Protein AF-A0A8J7TWV7-F1 (afdb_monomer_lite)

Structure (mmCIF, N/CA/C/O backbone):
data_AF-A0A8J7TWV7-F1
#
_entry.id   AF-A0A8J7TWV7-F1
#
loop_
_atom_site.group_PDB
_atom_site.id
_atom_site.type_symbol
_atom_site.label_atom_id
_atom_site.label_alt_id
_atom_site.label_comp_id
_atom_site.label_asym_id
_atom_site.label_entity_id
_atom_site.label_seq_id
_atom_site.pdbx_PDB_ins_code
_atom_site.Cartn_x
_atom_site.Cartn_y
_atom_site.Cartn_z
_atom_site.occupancy
_atom_site.B_iso_or_equiv
_atom_site.auth_seq_id
_atom_site.auth_comp_id
_atom_site.auth_asym_id
_atom_site.auth_atom_id
_atom_site.pdbx_PDB_model_num
ATOM 1 N N . MET A 1 1 ? -0.020 -25.888 24.972 1.00 33.84 1 MET A N 1
ATOM 2 C CA . MET A 1 1 ? -0.554 -25.533 23.638 1.00 33.84 1 MET A CA 1
ATOM 3 C C . MET A 1 1 ? 0.159 -24.288 23.142 1.00 33.84 1 MET A C 1
ATOM 5 O O . MET A 1 1 ? -0.142 -23.183 23.575 1.00 33.84 1 MET A O 1
ATOM 9 N N . THR A 1 2 ? 1.180 -24.475 22.318 1.00 30.81 2 THR A N 1
ATOM 10 C CA . THR A 1 2 ? 2.024 -23.405 21.784 1.00 30.81 2 THR A CA 1
ATOM 11 C C . THR A 1 2 ? 1.234 -22.681 20.697 1.00 30.81 2 THR A C 1
ATOM 13 O O . THR A 1 2 ? 0.981 -23.252 19.639 1.00 30.81 2 THR A O 1
ATOM 16 N N . LYS A 1 3 ? 0.783 -21.450 20.967 1.00 28.64 3 LYS A N 1
ATOM 17 C CA . LYS A 1 3 ? 0.183 -20.593 19.938 1.00 28.64 3 LYS A CA 1
ATOM 18 C C . LYS A 1 3 ? 1.222 -20.424 18.828 1.00 28.64 3 LYS A C 1
ATOM 20 O O . LYS A 1 3 ? 2.285 -19.855 19.068 1.00 28.64 3 LYS A O 1
ATOM 25 N N . SER A 1 4 ? 0.934 -20.968 17.647 1.00 30.72 4 SER A N 1
ATOM 26 C CA . SER A 1 4 ? 1.677 -20.676 16.423 1.00 30.72 4 SER A CA 1
ATOM 27 C C . SER A 1 4 ? 1.738 -19.156 16.288 1.00 30.72 4 SER A C 1
ATOM 29 O O . SER A 1 4 ? 0.698 -1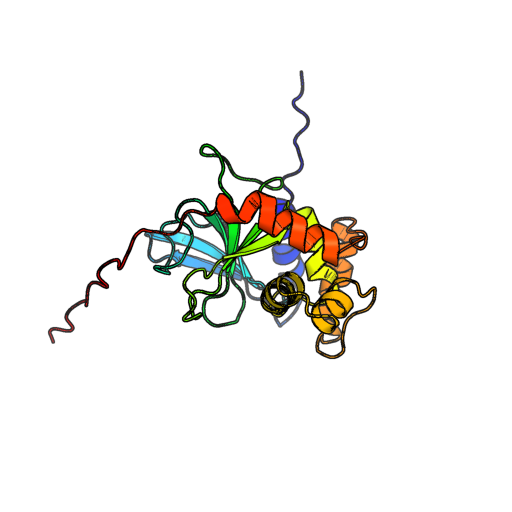8.507 16.165 1.00 30.72 4 SER A O 1
ATOM 31 N N . ARG A 1 5 ? 2.934 -18.569 16.421 1.00 39.25 5 ARG A N 1
ATOM 32 C CA . ARG A 1 5 ? 3.148 -17.152 16.129 1.00 39.25 5 ARG A CA 1
ATOM 33 C C . ARG A 1 5 ? 2.877 -16.989 14.638 1.00 39.25 5 ARG A C 1
ATOM 35 O O . ARG A 1 5 ? 3.744 -17.314 13.829 1.00 39.25 5 ARG A O 1
ATOM 42 N N . SER A 1 6 ? 1.683 -16.508 14.291 1.00 44.41 6 SER A N 1
ATOM 43 C CA . SER A 1 6 ? 1.495 -15.767 13.045 1.00 44.41 6 SER A CA 1
ATOM 44 C C . SER A 1 6 ? 2.704 -14.840 12.901 1.00 44.41 6 SER A C 1
ATOM 46 O O . SER A 1 6 ? 3.027 -14.103 13.838 1.00 44.41 6 SER A O 1
ATOM 48 N N . ARG A 1 7 ? 3.481 -15.006 11.828 1.00 57.84 7 ARG A N 1
ATOM 49 C CA . ARG A 1 7 ? 4.673 -14.187 11.608 1.00 57.84 7 ARG A CA 1
ATOM 50 C C . ARG A 1 7 ? 4.200 -12.756 11.411 1.00 57.84 7 ARG A C 1
ATOM 52 O O . ARG A 1 7 ? 3.499 -12.513 10.442 1.00 57.84 7 ARG A O 1
ATOM 59 N N . ASP A 1 8 ? 4.649 -11.874 12.297 1.00 87.31 8 ASP A N 1
ATOM 60 C CA . ASP A 1 8 ? 4.613 -10.418 12.157 1.00 87.31 8 ASP A CA 1
ATOM 61 C C . ASP A 1 8 ? 5.336 -10.025 10.853 1.00 87.31 8 ASP A C 1
ATOM 63 O O . ASP A 1 8 ? 6.566 -9.879 10.810 1.00 87.31 8 ASP A O 1
ATOM 67 N N . LEU A 1 9 ? 4.582 -9.992 9.752 1.00 91.25 9 LEU A N 1
ATOM 68 C CA . LEU A 1 9 ? 5.057 -9.689 8.407 1.00 91.25 9 LEU A CA 1
ATOM 69 C C . LEU A 1 9 ? 5.498 -8.234 8.357 1.00 91.25 9 LEU A C 1
ATOM 71 O O . LEU A 1 9 ? 6.565 -7.967 7.811 1.00 91.25 9 LEU A O 1
ATOM 75 N N . TYR A 1 10 ? 4.749 -7.324 8.979 1.00 93.00 10 TYR A N 1
ATOM 76 C CA . TYR A 1 10 ? 5.144 -5.929 9.103 1.00 93.00 10 TYR A CA 1
ATOM 77 C C . TYR A 1 10 ? 6.496 -5.763 9.808 1.00 93.00 10 TYR A C 1
ATOM 79 O O . TYR A 1 10 ? 7.416 -5.137 9.275 1.00 93.00 10 TYR A O 1
ATOM 87 N N . GLY A 1 11 ? 6.669 -6.370 10.983 1.00 91.75 11 GLY A N 1
ATOM 88 C CA . GLY A 1 11 ? 7.928 -6.321 11.718 1.00 91.75 11 GLY A CA 1
ATOM 89 C C . GLY A 1 11 ? 9.085 -6.937 10.935 1.00 91.75 11 GLY A C 1
ATOM 90 O O . GLY A 1 11 ? 10.201 -6.413 10.977 1.00 91.75 11 GLY A O 1
ATOM 91 N N . SER A 1 12 ? 8.817 -8.005 10.179 1.00 92.75 12 SER A N 1
ATOM 92 C CA . SER A 1 12 ? 9.795 -8.644 9.292 1.00 92.75 12 SER A CA 1
ATOM 93 C C . SER A 1 12 ? 10.169 -7.749 8.106 1.00 92.75 12 SER A C 1
ATOM 95 O O . SER A 1 12 ? 11.351 -7.619 7.803 1.00 92.75 12 SER A O 1
ATOM 97 N N . LEU A 1 13 ? 9.195 -7.082 7.481 1.00 92.75 13 LEU A N 1
ATOM 98 C CA . LEU A 1 13 ? 9.385 -6.105 6.405 1.00 92.75 13 LEU A CA 1
ATOM 99 C C . LEU A 1 13 ? 10.237 -4.925 6.872 1.00 92.75 13 LEU A C 1
ATOM 101 O O . LEU A 1 13 ? 11.216 -4.563 6.221 1.00 92.75 13 LEU A O 1
ATOM 105 N N . TYR A 1 14 ? 9.906 -4.368 8.038 1.00 91.25 14 TYR A N 1
ATOM 106 C CA . TYR A 1 14 ? 10.670 -3.285 8.642 1.00 91.25 14 TYR A CA 1
ATOM 107 C C . TYR A 1 14 ? 12.129 -3.688 8.862 1.00 91.25 14 TYR A C 1
ATOM 109 O O . TYR A 1 14 ? 13.043 -2.961 8.482 1.00 91.25 14 TYR A O 1
ATOM 117 N N . LEU A 1 15 ? 12.358 -4.863 9.458 1.00 90.50 15 LEU A N 1
ATOM 118 C CA . LEU A 1 15 ? 13.708 -5.359 9.720 1.00 90.50 15 LEU A CA 1
ATOM 119 C C . LEU A 1 15 ? 14.465 -5.714 8.439 1.00 90.50 15 LEU A C 1
ATOM 121 O O . LEU A 1 15 ? 15.676 -5.518 8.405 1.00 90.50 15 LEU A O 1
ATOM 125 N N . PHE A 1 16 ? 13.783 -6.219 7.409 1.00 90.50 16 PHE A N 1
ATOM 126 C CA . PHE A 1 16 ? 14.378 -6.491 6.102 1.00 90.50 16 PHE A CA 1
ATOM 127 C C . PHE A 1 16 ? 15.000 -5.220 5.526 1.00 90.50 16 PHE A C 1
ATOM 129 O O . PHE A 1 16 ? 16.198 -5.203 5.239 1.00 90.50 16 PHE A O 1
ATOM 136 N N . PHE A 1 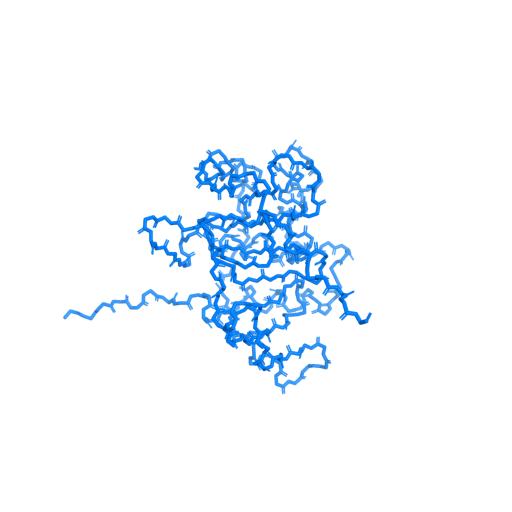17 ? 14.226 -4.135 5.453 1.00 88.31 17 PHE A N 1
ATOM 137 C CA . PHE A 1 17 ? 14.751 -2.871 4.954 1.00 88.31 17 PHE A CA 1
ATOM 138 C C . PHE A 1 17 ? 15.791 -2.291 5.907 1.00 88.31 17 PHE A C 1
ATOM 140 O O . PHE A 1 17 ? 16.899 -2.033 5.459 1.00 88.31 17 PHE A O 1
ATOM 147 N N . ALA A 1 18 ? 15.517 -2.215 7.216 1.00 85.25 18 ALA A N 1
ATOM 148 C CA . ALA A 1 18 ? 16.449 -1.655 8.200 1.00 85.25 18 ALA A CA 1
ATOM 149 C C . ALA A 1 18 ? 17.827 -2.345 8.207 1.00 85.25 18 ALA A C 1
ATOM 151 O O . ALA A 1 18 ? 18.844 -1.683 8.389 1.00 85.25 18 ALA A O 1
ATOM 152 N N . ARG A 1 19 ? 17.879 -3.671 8.007 1.00 82.88 19 ARG A N 1
ATOM 153 C CA . ARG A 1 19 ? 19.138 -4.435 7.915 1.00 82.88 19 ARG A CA 1
ATOM 154 C C . ARG A 1 19 ? 19.817 -4.277 6.560 1.00 82.88 19 ARG A C 1
ATOM 156 O O . ARG A 1 19 ? 21.043 -4.233 6.509 1.00 82.88 19 ARG A O 1
ATOM 163 N N . GLY A 1 20 ? 19.035 -4.173 5.484 1.00 68.56 20 GLY A N 1
ATOM 164 C CA . GLY A 1 20 ? 19.539 -3.879 4.142 1.00 68.56 20 GLY A CA 1
ATOM 165 C C . GLY A 1 20 ? 20.263 -2.531 4.048 1.00 68.56 20 GLY A C 1
ATOM 166 O O . GLY A 1 20 ? 21.090 -2.356 3.159 1.00 68.56 20 GLY A O 1
ATOM 167 N N . LEU A 1 21 ? 20.018 -1.617 4.998 1.00 54.78 21 LEU A N 1
ATOM 168 C CA . LEU A 1 21 ? 20.649 -0.291 5.061 1.00 54.78 21 LEU A CA 1
ATOM 169 C C . LEU A 1 21 ? 22.070 -0.302 5.630 1.00 54.78 21 LEU A C 1
ATOM 171 O O . LEU A 1 21 ? 22.750 0.717 5.593 1.00 54.78 21 LEU A O 1
ATOM 175 N N . GLY A 1 22 ? 22.557 -1.446 6.116 1.00 48.47 22 GLY A N 1
ATOM 176 C CA . GLY A 1 22 ? 23.921 -1.583 6.634 1.00 48.47 22 GLY A CA 1
ATOM 177 C C . GLY A 1 22 ? 25.039 -1.470 5.586 1.00 48.47 22 GLY A C 1
ATOM 178 O O . GLY A 1 22 ? 26.189 -1.725 5.932 1.00 48.47 22 GLY A O 1
ATOM 179 N N . GLY A 1 23 ? 24.738 -1.131 4.324 1.00 47.91 23 GLY A N 1
ATOM 180 C CA . GLY A 1 23 ? 25.752 -1.064 3.266 1.00 47.91 23 GLY A CA 1
ATOM 181 C C . GLY A 1 23 ? 25.325 -0.472 1.918 1.00 47.91 23 GLY A C 1
ATOM 182 O O . GLY A 1 23 ? 25.960 -0.802 0.922 1.00 47.91 23 GLY A O 1
ATOM 183 N N . VAL A 1 24 ? 24.274 0.358 1.842 1.00 49.59 24 VAL A N 1
ATOM 184 C CA . VAL A 1 24 ? 23.846 0.995 0.576 1.00 49.59 24 VAL A CA 1
ATOM 185 C C . VAL A 1 24 ? 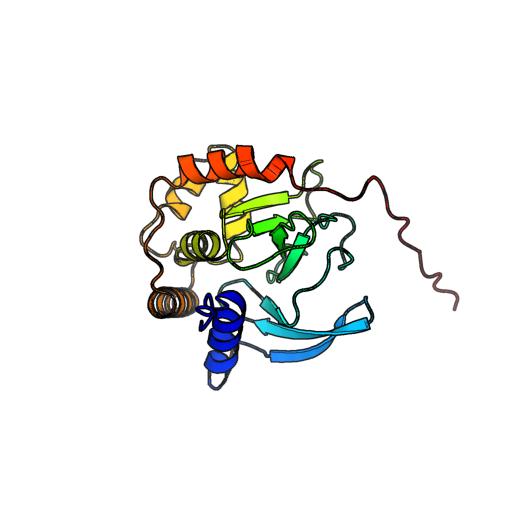23.603 2.492 0.791 1.00 49.59 24 VAL A C 1
ATOM 187 O O . VAL A 1 24 ? 22.861 2.872 1.693 1.00 49.59 24 VAL A O 1
ATOM 190 N N . GLU A 1 25 ? 24.224 3.333 -0.040 1.00 44.22 25 GLU A N 1
ATOM 191 C CA . GLU A 1 25 ? 24.376 4.792 0.138 1.00 44.22 25 GLU A CA 1
ATOM 192 C C . GLU A 1 25 ? 23.072 5.613 0.118 1.00 44.22 25 GLU A C 1
ATOM 194 O O . GLU A 1 25 ? 23.093 6.793 0.456 1.00 44.22 25 GLU A O 1
ATOM 199 N N . SER A 1 26 ? 21.930 5.023 -0.244 1.00 47.78 26 SER A N 1
ATOM 200 C CA . SER A 1 26 ? 20.708 5.780 -0.546 1.00 47.78 26 SER A CA 1
ATOM 201 C C . SER A 1 26 ? 19.543 5.558 0.415 1.00 47.78 26 SER A C 1
ATOM 203 O O . SER A 1 26 ? 18.426 5.942 0.078 1.00 47.78 26 SER A O 1
ATOM 205 N N . SER A 1 27 ? 19.726 4.874 1.546 1.00 49.38 27 SER A N 1
ATOM 206 C CA . SER A 1 27 ? 18.605 4.733 2.478 1.00 49.38 27 SER A CA 1
ATOM 207 C C . SER A 1 27 ? 18.996 5.037 3.910 1.00 49.38 27 SER A C 1
ATOM 209 O O . SER A 1 27 ? 20.001 4.565 4.440 1.00 49.38 27 SER A O 1
ATOM 211 N N . THR A 1 28 ? 18.190 5.904 4.508 1.00 58.44 28 THR A N 1
ATOM 212 C CA . THR A 1 28 ? 18.468 6.538 5.786 1.00 58.44 28 THR A CA 1
ATOM 213 C C . THR A 1 28 ? 17.572 5.934 6.864 1.00 58.44 28 THR A C 1
ATOM 215 O O . THR A 1 28 ? 16.383 5.674 6.650 1.00 58.44 28 THR A O 1
ATOM 218 N N . ILE A 1 29 ? 18.159 5.672 8.036 1.00 62.94 29 ILE A N 1
ATOM 219 C CA . ILE A 1 29 ? 17.388 5.444 9.258 1.00 62.94 29 ILE A CA 1
ATOM 220 C C . ILE A 1 29 ? 17.332 6.772 9.991 1.00 62.94 29 ILE A C 1
ATOM 222 O O . ILE A 1 29 ? 18.328 7.221 10.561 1.00 62.94 29 ILE A O 1
ATOM 226 N N . GLU A 1 30 ? 16.162 7.396 10.002 1.00 62.81 30 GLU A N 1
ATOM 227 C CA . GLU A 1 30 ? 15.933 8.537 10.877 1.00 62.81 30 GLU A CA 1
ATOM 228 C C . GLU A 1 30 ? 15.587 7.999 12.262 1.00 62.81 30 GLU A C 1
ATOM 230 O O . GLU A 1 30 ? 14.460 7.561 12.517 1.00 62.81 30 GLU A O 1
ATOM 235 N N . PHE A 1 31 ? 16.572 7.988 13.159 1.00 63.56 31 PHE A N 1
ATOM 236 C CA . PHE A 1 31 ? 16.344 7.617 14.547 1.00 63.56 31 PHE A CA 1
ATOM 237 C C . PHE A 1 31 ? 15.626 8.732 15.284 1.00 63.56 31 PHE A C 1
ATOM 239 O O . PHE A 1 31 ? 16.121 9.854 15.374 1.00 63.56 31 PHE A O 1
ATOM 246 N N . GLY A 1 32 ? 14.495 8.376 15.887 1.00 55.97 32 GLY A N 1
ATOM 247 C CA . GLY A 1 32 ? 13.925 9.160 16.960 1.00 55.97 32 GLY A CA 1
ATOM 248 C C . GLY A 1 32 ? 13.578 10.585 16.550 1.00 55.97 32 GLY A C 1
ATOM 249 O O . GLY A 1 32 ? 14.028 11.546 17.168 1.00 55.97 32 GLY A O 1
ATOM 250 N N . ARG A 1 33 ? 12.724 10.753 15.544 1.00 56.22 33 ARG A N 1
ATOM 251 C CA . ARG A 1 33 ? 12.046 12.039 15.402 1.00 56.22 33 ARG A CA 1
ATOM 252 C C . ARG A 1 33 ? 10.856 12.044 16.349 1.00 56.22 33 ARG A C 1
ATOM 254 O O . ARG A 1 33 ? 10.059 11.105 16.352 1.00 56.22 33 ARG A O 1
ATOM 261 N N . ARG A 1 34 ? 10.721 13.102 17.151 1.00 58.53 34 ARG A N 1
ATOM 262 C CA . ARG A 1 34 ? 9.483 13.340 17.893 1.00 58.53 34 ARG A CA 1
ATOM 263 C C . ARG A 1 34 ? 8.399 13.660 16.868 1.00 58.53 34 ARG A C 1
ATOM 265 O O . ARG A 1 34 ? 8.426 14.721 16.245 1.00 58.53 34 ARG A O 1
ATOM 272 N N . HIS A 1 35 ? 7.491 12.716 16.662 1.00 64.25 35 HIS A N 1
ATOM 273 C CA . HIS A 1 35 ? 6.279 12.925 15.887 1.00 64.25 35 HIS A CA 1
ATOM 274 C C . HIS A 1 35 ? 5.469 14.075 16.514 1.00 64.25 35 HIS A C 1
ATOM 276 O O . HIS A 1 35 ? 5.605 14.300 17.722 1.00 64.25 35 HIS A O 1
ATOM 282 N N . PRO A 1 36 ? 4.630 14.816 15.763 1.00 61.31 36 PRO A N 1
ATOM 283 C CA . PRO A 1 36 ? 3.787 15.872 16.333 1.00 61.31 36 PRO A CA 1
ATOM 284 C C . PRO A 1 36 ? 2.946 15.440 17.550 1.00 61.31 36 PRO A C 1
ATOM 286 O O . PRO A 1 36 ? 2.664 16.265 18.412 1.00 61.31 36 PRO A O 1
ATOM 289 N N . GLU A 1 37 ? 2.640 14.147 17.670 1.00 61.03 37 GLU A N 1
ATOM 290 C CA . GLU A 1 37 ? 1.948 13.515 18.809 1.00 61.03 37 GLU A CA 1
ATOM 291 C C . GLU A 1 37 ? 2.831 13.283 20.050 1.00 61.03 37 GLU A C 1
ATOM 293 O O . GLU A 1 37 ? 2.381 12.788 21.077 1.00 61.03 37 GLU A O 1
ATOM 298 N N . GLY A 1 38 ? 4.123 13.595 19.977 1.00 64.25 38 GLY A N 1
ATOM 299 C CA . GLY A 1 38 ? 5.069 13.370 21.066 1.00 64.25 38 GLY A CA 1
ATOM 300 C C . GLY A 1 38 ? 5.636 11.951 21.154 1.00 64.25 38 GLY A C 1
ATOM 301 O O . GLY A 1 38 ? 6.470 11.711 22.028 1.00 64.25 38 GLY A O 1
ATOM 302 N N . VAL A 1 39 ? 5.252 11.055 20.242 1.00 67.06 39 VAL A N 1
ATOM 303 C CA . VAL A 1 39 ? 5.805 9.699 20.109 1.00 67.06 39 VAL A CA 1
ATOM 304 C C . VAL A 1 39 ? 7.140 9.743 19.362 1.00 67.06 39 VAL A C 1
ATOM 306 O O . VAL A 1 39 ? 7.310 10.500 18.407 1.00 67.06 39 VAL A O 1
ATOM 309 N N . TRP A 1 40 ? 8.103 8.932 19.795 1.00 74.56 40 TRP A N 1
ATOM 310 C CA . TRP A 1 40 ? 9.369 8.752 19.085 1.00 74.56 40 TRP A CA 1
ATOM 311 C C . TRP A 1 40 ? 9.197 7.715 17.983 1.00 74.56 40 TRP A C 1
ATOM 313 O O . TRP A 1 40 ? 8.802 6.582 18.255 1.00 74.56 40 TRP A O 1
ATOM 323 N N . VAL A 1 41 ? 9.504 8.108 16.751 1.00 79.44 41 VAL A N 1
ATOM 324 C CA . VAL A 1 41 ? 9.328 7.261 15.569 1.00 79.44 41 VAL A CA 1
ATOM 325 C C . VAL A 1 41 ? 10.671 7.082 14.888 1.00 79.44 41 VAL A C 1
ATOM 327 O O . VAL A 1 41 ? 11.400 8.054 14.674 1.00 79.44 41 VAL A O 1
ATOM 330 N N . THR A 1 42 ? 10.977 5.838 14.534 1.00 83.81 42 THR A N 1
ATOM 331 C CA . THR A 1 42 ? 12.106 5.504 13.671 1.00 83.81 42 THR A CA 1
ATOM 332 C C . THR A 1 42 ? 11.598 5.246 12.265 1.00 83.81 42 THR A C 1
ATOM 334 O O . THR A 1 42 ? 10.739 4.378 12.065 1.00 83.81 42 THR A O 1
ATOM 337 N N . ARG A 1 43 ? 12.148 5.972 11.292 1.00 85.31 43 ARG A N 1
ATOM 338 C CA . ARG A 1 43 ? 11.792 5.821 9.880 1.00 85.31 43 ARG A CA 1
ATOM 339 C C . ARG A 1 43 ? 12.864 5.063 9.121 1.00 85.31 43 ARG A C 1
ATOM 341 O O . ARG A 1 43 ? 14.045 5.255 9.386 1.00 85.31 43 ARG A O 1
ATOM 348 N N . VAL A 1 44 ? 12.438 4.213 8.195 1.00 85.31 44 VAL A N 1
ATOM 349 C CA . VAL A 1 44 ? 13.326 3.469 7.293 1.00 85.31 44 VAL A CA 1
ATOM 350 C C . VAL A 1 44 ? 12.898 3.759 5.867 1.00 85.31 44 VAL A C 1
ATOM 352 O O . VAL A 1 44 ? 11.825 3.326 5.445 1.00 85.31 44 VAL A O 1
ATOM 355 N N . GLU A 1 45 ? 13.731 4.486 5.131 1.00 86.44 45 GLU A N 1
ATOM 356 C CA . GLU A 1 45 ? 13.564 4.637 3.690 1.00 86.44 45 GLU A CA 1
ATOM 357 C C . GLU A 1 45 ? 13.901 3.317 2.992 1.00 86.44 45 GLU A C 1
ATOM 359 O O . GLU A 1 45 ? 14.943 2.713 3.233 1.00 86.44 45 GLU A O 1
ATOM 364 N N . THR A 1 46 ? 12.999 2.838 2.141 1.00 84.88 46 THR A N 1
ATOM 365 C CA . THR A 1 46 ? 13.139 1.509 1.519 1.00 84.88 46 THR A CA 1
ATOM 366 C C . THR A 1 46 ? 13.875 1.528 0.181 1.00 84.88 46 THR A C 1
ATOM 368 O O . THR A 1 46 ? 14.143 0.467 -0.383 1.00 84.88 46 THR A O 1
ATOM 371 N N . GLY A 1 47 ? 14.105 2.713 -0.398 1.00 84.25 47 GLY A N 1
ATOM 372 C CA . GLY A 1 47 ? 14.520 2.861 -1.798 1.00 84.25 47 GLY A CA 1
ATOM 373 C C . GLY A 1 47 ? 13.493 2.325 -2.809 1.00 84.25 47 GLY A C 1
ATOM 374 O O . GLY A 1 47 ? 13.797 2.211 -3.991 1.00 84.25 47 GLY A O 1
ATOM 375 N N . CYS A 1 48 ? 12.285 1.966 -2.351 1.00 88.12 48 CYS A N 1
ATOM 376 C CA . CYS A 1 48 ? 11.202 1.394 -3.157 1.00 88.12 48 CYS A CA 1
ATOM 377 C C . CYS A 1 48 ? 9.974 2.314 -3.240 1.00 88.12 48 CYS A C 1
ATOM 379 O O . CYS A 1 48 ? 8.899 1.876 -3.655 1.00 88.12 48 CYS A O 1
ATOM 381 N N . GLY A 1 49 ? 10.113 3.578 -2.830 1.00 86.94 49 GLY A N 1
ATOM 382 C CA . GLY A 1 49 ? 9.025 4.559 -2.820 1.00 86.94 49 GLY A CA 1
ATOM 383 C C . GLY A 1 49 ? 8.159 4.557 -1.555 1.00 86.94 49 GLY A C 1
ATOM 384 O O . GLY A 1 49 ? 7.075 5.132 -1.569 1.00 86.94 49 GLY A O 1
ATOM 385 N N . MET A 1 50 ? 8.619 3.928 -0.467 1.00 90.69 50 MET A N 1
ATOM 386 C CA . MET A 1 50 ? 7.999 4.041 0.860 1.00 90.69 50 MET A CA 1
ATOM 387 C C . MET A 1 50 ? 9.039 4.286 1.963 1.00 90.69 50 MET A C 1
ATOM 389 O O . MET A 1 50 ? 10.177 3.816 1.874 1.00 90.69 50 MET A O 1
ATOM 393 N N . CYS A 1 51 ? 8.608 4.950 3.029 1.00 90.56 51 CYS A N 1
ATOM 394 C CA . CYS A 1 51 ? 9.324 5.131 4.283 1.00 90.56 51 CYS A CA 1
ATOM 395 C C . CYS A 1 51 ? 8.495 4.500 5.406 1.00 90.56 51 CYS A C 1
ATOM 397 O O . CYS A 1 51 ? 7.400 4.974 5.703 1.00 90.56 51 CYS A O 1
ATOM 399 N N . LEU A 1 52 ? 9.002 3.422 6.005 1.00 91.75 52 LEU A N 1
ATOM 400 C CA . LEU A 1 52 ? 8.303 2.646 7.035 1.00 91.75 52 LEU A CA 1
ATOM 401 C C . LEU A 1 52 ? 8.433 3.291 8.419 1.00 91.75 52 LEU A C 1
ATOM 403 O O . LEU A 1 52 ? 9.499 3.807 8.753 1.00 91.75 52 LEU A O 1
ATOM 407 N N . HIS A 1 53 ? 7.390 3.204 9.249 1.00 89.50 53 HIS A N 1
ATOM 408 C CA . HIS A 1 53 ? 7.311 3.821 10.580 1.00 89.50 53 HIS A CA 1
ATOM 409 C C . HIS A 1 53 ? 7.346 2.792 11.714 1.00 89.50 53 HIS A C 1
ATOM 411 O O . HIS A 1 53 ? 6.527 1.876 11.770 1.00 89.50 53 HIS A O 1
ATOM 417 N N . ARG A 1 54 ? 8.251 2.946 12.686 1.00 88.25 54 ARG A N 1
ATOM 418 C CA . ARG A 1 54 ? 8.224 2.126 13.907 1.00 88.25 54 ARG A CA 1
ATOM 419 C C . ARG A 1 54 ? 8.224 2.991 15.174 1.00 88.25 54 ARG A C 1
ATOM 421 O O . ARG A 1 54 ? 9.189 3.731 15.363 1.00 88.25 54 ARG A O 1
ATOM 428 N N . PRO A 1 55 ? 7.213 2.854 16.057 1.00 87.56 55 PRO A N 1
ATOM 429 C CA . PRO A 1 55 ? 5.972 2.087 15.849 1.00 87.56 55 PRO A CA 1
ATOM 430 C C . PRO A 1 55 ? 5.119 2.680 14.705 1.00 87.56 55 PRO A C 1
ATOM 432 O O . PRO A 1 55 ? 5.365 3.823 14.313 1.00 87.56 55 PRO A O 1
ATOM 435 N N . PRO A 1 56 ? 4.138 1.931 14.163 1.00 87.31 56 PRO A N 1
ATOM 436 C CA . PRO A 1 56 ? 3.066 2.526 13.370 1.00 87.31 56 PRO A CA 1
ATOM 437 C C . PRO A 1 56 ? 2.370 3.651 14.147 1.00 87.31 56 PRO A C 1
ATOM 439 O O . PRO A 1 56 ? 2.293 3.605 15.377 1.00 87.31 56 PRO A O 1
ATOM 442 N N . LEU A 1 57 ? 1.902 4.665 13.430 1.00 84.50 57 LEU A N 1
ATOM 443 C CA . LEU A 1 57 ? 1.316 5.882 13.982 1.00 84.50 57 LEU A CA 1
ATOM 444 C C . LEU A 1 57 ? -0.200 5.741 14.038 1.00 84.50 57 LEU A C 1
ATOM 446 O O . LEU A 1 57 ? -0.812 5.187 13.125 1.00 84.50 57 LEU A O 1
ATOM 450 N N . GLY A 1 58 ? -0.798 6.221 15.123 1.00 75.75 58 GLY A N 1
ATOM 451 C CA . GLY A 1 58 ? -2.243 6.165 15.298 1.00 75.75 58 GLY A CA 1
ATOM 452 C C . GLY A 1 58 ? -3.001 7.078 14.322 1.00 75.75 58 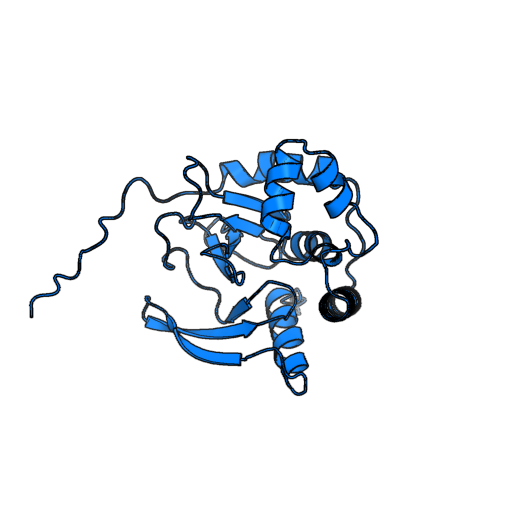GLY A C 1
ATOM 453 O O . GLY A 1 58 ? -2.395 7.868 13.599 1.00 75.75 58 GLY A O 1
ATOM 454 N N . PRO A 1 59 ? -4.341 7.015 14.340 1.00 64.62 59 PRO A N 1
ATOM 455 C CA . PRO A 1 59 ? -5.214 7.840 13.498 1.00 64.62 59 PRO A CA 1
ATOM 456 C C . PRO A 1 59 ? -5.156 9.347 13.805 1.00 64.62 59 PRO A C 1
ATOM 458 O O . PRO A 1 59 ? -5.740 10.155 13.088 1.00 64.62 59 PRO A O 1
ATOM 461 N N . GLU A 1 60 ? -4.465 9.754 14.873 1.00 61.53 60 GLU A N 1
ATOM 462 C CA . GLU A 1 60 ? -4.267 11.163 15.236 1.00 61.53 60 GLU A CA 1
ATOM 463 C C . GLU A 1 60 ? -3.166 11.849 14.390 1.00 61.53 60 GLU A C 1
ATOM 465 O O . GLU A 1 60 ? -2.898 13.047 14.548 1.00 61.53 60 GLU A O 1
ATOM 470 N N . ALA A 1 61 ? -2.556 11.114 13.450 1.00 57.16 61 ALA A N 1
ATOM 471 C CA . ALA A 1 61 ? -1.342 11.526 12.768 1.00 57.16 61 ALA A CA 1
ATOM 472 C C . ALA A 1 61 ? -1.578 12.561 11.654 1.00 57.16 61 ALA A C 1
ATOM 474 O O . ALA A 1 61 ? -2.130 12.278 10.596 1.00 57.16 61 ALA A O 1
ATOM 475 N N . VAL A 1 62 ? -1.041 13.764 11.904 1.00 55.78 62 VAL A N 1
ATOM 476 C CA . VAL A 1 62 ? -0.554 14.837 10.999 1.00 55.78 62 VAL A CA 1
ATOM 477 C C . VAL A 1 62 ? -1.533 15.457 9.996 1.00 55.78 62 VAL A C 1
ATOM 479 O O . VAL A 1 62 ? -1.516 16.680 9.836 1.00 55.78 62 VAL A O 1
ATOM 482 N N . TYR A 1 63 ? -2.381 14.683 9.325 1.00 62.03 63 TYR A N 1
ATOM 483 C CA . TYR A 1 63 ? -3.249 15.175 8.261 1.00 62.03 63 TYR A CA 1
ATOM 484 C C . TYR A 1 63 ? -4.719 15.068 8.641 1.00 62.03 63 TYR A C 1
ATOM 486 O O . TYR A 1 63 ? -5.235 14.000 8.943 1.00 62.03 63 TYR A O 1
ATOM 494 N N . THR A 1 64 ? -5.441 16.179 8.494 1.00 63.00 64 THR A N 1
ATOM 495 C CA . THR A 1 64 ? -6.884 16.287 8.775 1.00 63.00 64 THR A CA 1
ATOM 496 C C . THR A 1 64 ? -7.768 15.351 7.947 1.00 63.00 64 THR A C 1
ATOM 498 O O . THR A 1 64 ? -8.966 15.282 8.190 1.00 63.00 64 THR A O 1
ATOM 501 N N . LYS A 1 65 ? -7.201 14.662 6.953 1.00 72.12 65 LYS A N 1
ATOM 502 C CA . LYS A 1 65 ? -7.887 13.713 6.071 1.00 72.12 65 LYS A CA 1
ATOM 503 C C . LYS A 1 65 ? -7.490 12.253 6.307 1.00 72.12 65 LYS A C 1
ATOM 505 O O . LYS A 1 65 ? -8.019 11.381 5.617 1.00 72.12 65 LYS A O 1
ATOM 510 N N . HIS A 1 66 ? -6.576 11.988 7.243 1.00 80.50 66 HIS A N 1
ATOM 511 C CA . HIS A 1 66 ? -6.227 10.630 7.652 1.00 80.50 66 HIS A CA 1
ATOM 512 C C . HIS A 1 66 ? -7.471 9.927 8.232 1.00 80.50 66 HIS A C 1
ATOM 514 O O . HIS A 1 66 ? -8.221 10.567 8.977 1.00 80.50 66 HIS A O 1
ATOM 520 N N . PRO A 1 67 ? -7.779 8.675 7.842 1.00 87.75 67 PRO A N 1
ATOM 521 C CA . PRO A 1 67 ? -8.927 7.969 8.396 1.00 87.75 67 PRO A CA 1
ATOM 522 C C . PRO A 1 67 ? -8.813 7.743 9.909 1.00 87.75 67 PRO A C 1
ATOM 524 O O . PRO A 1 67 ? -7.854 7.164 10.404 1.00 87.75 67 PRO A O 1
ATOM 527 N N . ALA A 1 68 ? -9.870 8.093 10.638 1.00 88.44 68 ALA A N 1
ATOM 528 C CA . ALA A 1 68 ? -9.966 7.976 12.090 1.00 88.44 68 ALA A CA 1
ATOM 529 C C . ALA A 1 68 ? -9.882 6.527 12.610 1.00 88.44 68 ALA A C 1
ATOM 531 O O . ALA A 1 68 ? -9.691 6.315 13.802 1.00 88.44 68 ALA A O 1
ATOM 532 N N . ASN A 1 69 ? -10.062 5.532 11.739 1.00 91.81 69 ASN A N 1
ATOM 533 C CA . ASN A 1 69 ? -9.892 4.112 12.042 1.00 91.81 69 ASN A CA 1
ATOM 534 C C . ASN A 1 69 ? -8.779 3.481 11.199 1.00 91.81 69 ASN A C 1
ATOM 536 O O . ASN A 1 69 ? -8.942 2.375 10.686 1.00 91.81 69 ASN A O 1
ATOM 540 N N . ALA A 1 70 ? -7.670 4.187 11.000 1.00 91.69 70 ALA A N 1
ATOM 541 C CA . ALA A 1 70 ? -6.505 3.624 10.343 1.00 91.69 70 ALA A CA 1
ATOM 542 C C . ALA A 1 70 ? -5.225 3.868 11.146 1.00 91.69 70 ALA A C 1
ATOM 544 O O . ALA A 1 70 ? -5.088 4.867 11.846 1.00 91.69 70 ALA A O 1
ATOM 545 N N . VAL A 1 71 ? -4.274 2.947 11.018 1.00 91.94 71 VAL A N 1
ATOM 546 C CA . VAL A 1 71 ? -2.965 3.016 11.675 1.00 91.94 71 VAL A CA 1
ATOM 547 C C . VAL A 1 71 ? -1.884 3.105 10.610 1.00 91.94 71 VAL A C 1
ATOM 549 O O . VAL A 1 71 ? -1.663 2.166 9.846 1.00 91.94 71 VAL A O 1
ATOM 552 N N . GLU A 1 72 ? -1.234 4.259 10.521 1.00 91.69 72 GLU A N 1
ATOM 553 C CA . GLU A 1 72 ? -0.229 4.554 9.509 1.00 91.69 72 GLU A CA 1
ATOM 554 C C . GLU A 1 72 ? 1.056 3.769 9.751 1.00 91.69 72 GLU A C 1
ATOM 556 O O . GLU A 1 72 ? 1.708 3.913 10.782 1.00 91.69 72 GLU A O 1
ATOM 561 N N . PHE A 1 73 ? 1.475 2.974 8.772 1.00 93.19 73 PHE A N 1
ATOM 562 C CA . PHE A 1 73 ? 2.724 2.218 8.862 1.00 93.19 73 PHE A CA 1
ATOM 563 C C . PHE A 1 73 ? 3.784 2.700 7.871 1.00 93.19 73 PHE A C 1
ATOM 565 O O . PHE A 1 73 ? 4.957 2.354 8.021 1.00 93.19 73 PHE A O 1
ATOM 572 N N . ALA A 1 74 ? 3.399 3.483 6.861 1.00 92.62 74 ALA A N 1
ATOM 573 C CA . ALA A 1 74 ? 4.340 4.045 5.909 1.00 92.62 74 ALA A CA 1
ATOM 574 C C . ALA A 1 74 ? 3.835 5.350 5.299 1.00 92.62 74 ALA A C 1
ATOM 576 O O . ALA A 1 74 ? 2.641 5.523 5.078 1.00 92.62 74 ALA A O 1
ATOM 577 N N . GLN A 1 75 ? 4.770 6.207 4.915 1.00 90.44 75 GLN A N 1
ATOM 578 C CA . GLN A 1 75 ? 4.530 7.331 4.013 1.00 90.44 75 GLN A CA 1
ATOM 579 C C . GLN A 1 75 ? 5.317 7.125 2.716 1.00 90.44 75 GLN A C 1
ATOM 581 O O . GLN A 1 75 ? 6.277 6.358 2.679 1.00 90.44 75 GLN A O 1
ATOM 586 N N . THR A 1 76 ? 4.938 7.803 1.644 1.00 87.06 76 THR A N 1
ATOM 587 C CA . THR A 1 76 ? 5.780 7.899 0.443 1.00 87.06 76 THR A CA 1
ATOM 588 C C . THR A 1 76 ? 6.694 9.125 0.538 1.00 87.06 76 THR A C 1
ATOM 590 O O . THR A 1 76 ? 6.530 9.962 1.425 1.00 87.06 76 THR A O 1
ATOM 593 N N . GLY A 1 77 ? 7.655 9.249 -0.380 1.00 70.50 77 GLY A N 1
ATOM 594 C CA . GLY A 1 77 ? 8.457 10.471 -0.525 1.00 70.50 77 GLY A CA 1
ATOM 595 C C . GLY A 1 77 ? 7.698 11.661 -1.138 1.00 70.50 77 GLY A C 1
ATOM 596 O O . GLY A 1 77 ? 8.276 12.734 -1.264 1.00 70.50 77 GLY A O 1
ATOM 597 N N . GLY A 1 78 ? 6.434 11.480 -1.544 1.00 68.56 78 GLY A N 1
ATOM 598 C CA . GLY A 1 78 ? 5.583 12.540 -2.094 1.00 68.56 78 GLY A CA 1
ATOM 599 C C . GLY A 1 78 ? 4.771 13.278 -1.031 1.00 68.56 78 GLY A C 1
ATOM 600 O O . GLY A 1 78 ? 4.702 12.851 0.121 1.00 68.56 78 GLY A O 1
ATOM 601 N N . ASP A 1 79 ? 4.113 14.368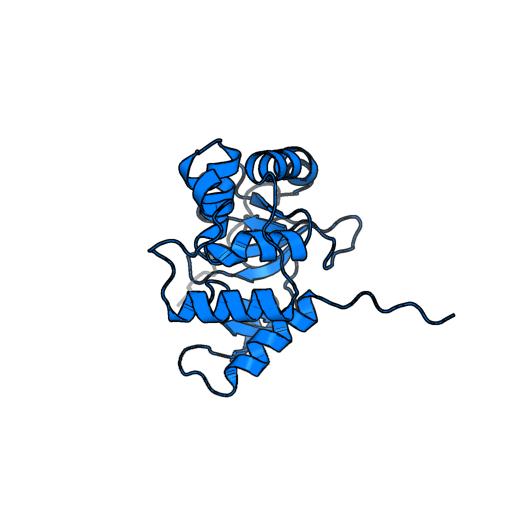 -1.436 1.00 68.88 79 ASP A N 1
ATOM 602 C CA . ASP A 1 79 ? 3.343 15.251 -0.550 1.00 68.88 79 ASP A CA 1
ATOM 603 C C . ASP A 1 79 ? 2.164 14.539 0.136 1.00 68.88 79 ASP A C 1
ATOM 605 O O . ASP A 1 79 ? 1.026 14.514 -0.339 1.00 68.88 79 ASP A O 1
ATOM 609 N N . GLY A 1 80 ? 2.451 13.977 1.310 1.00 72.12 80 GLY A N 1
ATOM 610 C CA . GLY A 1 80 ? 1.467 13.480 2.262 1.00 72.12 80 GLY A CA 1
ATOM 611 C C . GLY A 1 80 ? 0.784 12.170 1.879 1.00 72.12 80 GLY A C 1
ATOM 612 O O . GLY A 1 80 ? -0.191 11.824 2.526 1.00 72.12 80 GLY A O 1
ATOM 613 N N . VAL A 1 81 ? 1.232 11.422 0.866 1.00 86.69 81 VAL A N 1
ATOM 614 C CA . VAL A 1 81 ? 0.625 10.107 0.580 1.00 86.69 81 VAL A CA 1
ATOM 615 C C . VAL A 1 81 ? 1.120 9.085 1.595 1.00 86.69 81 VAL A C 1
ATOM 617 O O . VAL A 1 81 ? 2.330 8.879 1.719 1.00 86.69 81 VAL A O 1
ATOM 620 N N . PHE A 1 82 ? 0.194 8.424 2.284 1.00 90.38 82 PHE A N 1
ATOM 621 C CA . PHE A 1 82 ? 0.504 7.424 3.304 1.00 90.38 82 PHE A CA 1
ATOM 622 C C . PHE A 1 82 ? -0.293 6.132 3.138 1.00 90.38 82 PHE A C 1
ATOM 624 O O . PHE A 1 82 ? -1.388 6.110 2.566 1.00 90.38 82 PHE A O 1
ATOM 631 N N . TYR A 1 83 ? 0.296 5.058 3.660 1.00 94.62 83 TYR A N 1
ATOM 632 C CA . TYR A 1 83 ? -0.267 3.723 3.753 1.00 94.62 83 TYR A CA 1
ATOM 633 C C . TYR A 1 83 ? -0.563 3.377 5.206 1.00 94.62 83 TYR A C 1
ATOM 635 O O . TYR A 1 83 ? 0.236 3.621 6.116 1.00 94.62 83 TYR A O 1
ATOM 643 N N . SER A 1 84 ? -1.736 2.806 5.433 1.00 94.81 84 SER A N 1
ATOM 644 C CA . SER A 1 84 ? -2.235 2.521 6.773 1.00 94.81 84 SER A CA 1
ATOM 645 C C . SER A 1 84 ? -2.965 1.186 6.813 1.00 94.81 84 SER A C 1
ATOM 647 O O . SER A 1 84 ? -3.538 0.762 5.812 1.00 94.81 84 SER A O 1
ATOM 649 N N . PHE A 1 85 ? -2.966 0.525 7.965 1.00 96.19 85 PHE A N 1
ATOM 650 C CA . PHE A 1 85 ? -3.856 -0.601 8.226 1.00 96.19 85 PHE A CA 1
ATOM 651 C C . PHE A 1 85 ? -5.236 -0.071 8.589 1.00 96.19 85 PHE A C 1
ATOM 653 O O . PHE A 1 85 ? -5.343 0.794 9.454 1.00 96.19 85 PHE A O 1
ATOM 660 N N . LEU A 1 86 ? -6.281 -0.587 7.948 1.00 95.44 86 LEU A N 1
ATOM 661 C CA . LEU A 1 86 ? -7.654 -0.327 8.355 1.00 95.44 86 LEU A CA 1
ATOM 662 C C . LEU A 1 86 ? -7.945 -1.084 9.650 1.00 95.44 86 LEU A C 1
ATOM 664 O O . LEU A 1 86 ? -7.889 -2.312 9.687 1.00 95.44 86 LEU A O 1
ATOM 668 N N . GLU A 1 87 ? -8.278 -0.346 10.696 1.00 93.06 87 GLU A N 1
ATOM 669 C CA . GLU A 1 87 ? -8.630 -0.896 11.993 1.00 93.06 87 GLU A CA 1
ATOM 670 C C . GLU A 1 87 ? -10.090 -1.365 12.001 1.00 93.06 87 GLU A C 1
ATOM 672 O O . GLU A 1 87 ? -11.012 -0.633 11.617 1.00 93.06 87 GLU A O 1
ATOM 677 N N . ALA A 1 88 ? -10.293 -2.590 12.483 1.00 87.69 88 ALA A N 1
ATOM 678 C CA . ALA A 1 88 ? -11.602 -3.167 12.744 1.00 87.69 88 ALA A CA 1
ATOM 679 C C . ALA A 1 88 ? -11.677 -3.593 14.215 1.00 87.69 88 ALA A C 1
ATOM 681 O O . ALA A 1 88 ? -10.816 -4.324 14.706 1.00 87.69 88 ALA A O 1
ATOM 682 N N . ASP A 1 89 ? -12.702 -3.109 14.918 1.00 85.12 89 ASP A N 1
ATOM 683 C CA . ASP A 1 89 ? -12.994 -3.450 16.317 1.00 85.12 89 ASP A CA 1
ATOM 684 C C . ASP A 1 89 ? -11.800 -3.289 17.279 1.00 85.12 89 ASP A C 1
ATOM 686 O O . ASP A 1 89 ? -11.560 -4.134 18.141 1.00 85.12 89 ASP A O 1
ATOM 690 N N . GLY A 1 90 ? -11.024 -2.206 17.140 1.00 84.44 90 GLY A N 1
ATOM 691 C CA . GLY A 1 90 ? -9.868 -1.954 18.009 1.00 84.44 90 GLY A CA 1
ATOM 692 C C . GLY A 1 90 ? -8.607 -2.726 17.616 1.00 84.44 90 GLY A C 1
ATOM 693 O O . GLY A 1 90 ? -7.622 -2.707 18.355 1.00 84.44 90 GLY A O 1
ATOM 694 N N . THR A 1 91 ? -8.636 -3.460 16.500 1.00 88.19 91 THR A N 1
ATOM 695 C CA . THR A 1 91 ? -7.549 -4.349 16.086 1.00 88.19 91 THR A CA 1
ATOM 696 C C . THR A 1 91 ? -7.067 -4.053 14.675 1.00 88.19 91 THR A C 1
ATOM 698 O O . THR A 1 91 ? -7.844 -3.752 13.768 1.00 88.19 91 THR A O 1
ATOM 701 N N . TRP A 1 92 ? -5.754 -4.166 14.496 1.00 93.00 92 TRP A N 1
ATOM 702 C CA . TRP A 1 92 ? -5.078 -4.070 13.210 1.00 93.00 92 TRP A CA 1
ATOM 703 C C . TRP A 1 92 ? -3.892 -5.043 13.178 1.00 93.00 92 TRP A C 1
ATOM 705 O O . TRP A 1 92 ? -3.385 -5.470 14.220 1.00 93.00 92 TRP A O 1
ATOM 715 N N . GLY A 1 93 ? -3.452 -5.413 11.980 1.00 92.44 93 GLY A N 1
ATOM 716 C CA . GLY A 1 93 ? -2.318 -6.306 11.764 1.00 92.44 93 GLY A CA 1
ATOM 717 C C . GLY A 1 93 ? -2.128 -6.658 10.292 1.00 92.44 93 GLY A C 1
ATOM 718 O O . GLY A 1 93 ? -2.731 -6.051 9.411 1.00 92.44 93 GLY A O 1
ATOM 719 N N . ASP A 1 94 ? -1.314 -7.676 10.019 1.00 95.00 94 ASP A N 1
ATOM 720 C CA . ASP A 1 94 ? -0.946 -8.056 8.647 1.00 95.00 94 ASP A CA 1
ATOM 721 C C . ASP A 1 94 ? -2.139 -8.480 7.776 1.00 95.00 94 ASP A C 1
ATOM 723 O O . ASP A 1 94 ? -2.083 -8.338 6.555 1.00 95.00 94 ASP A O 1
ATOM 727 N N . ASP A 1 95 ? -3.212 -8.976 8.395 1.00 95.56 95 ASP A N 1
ATOM 728 C CA . ASP A 1 95 ? -4.455 -9.383 7.728 1.00 95.56 95 ASP A CA 1
ATOM 729 C C . ASP A 1 95 ? -5.456 -8.224 7.560 1.00 95.56 95 ASP A C 1
ATOM 731 O O . ASP A 1 95 ? -6.532 -8.408 6.992 1.00 95.56 95 ASP A O 1
ATOM 735 N N . SER A 1 96 ? -5.127 -7.028 8.055 1.00 96.19 96 SER A N 1
ATOM 736 C CA . SER A 1 96 ? -5.961 -5.836 7.893 1.00 96.19 96 SER A CA 1
ATOM 737 C C . SER A 1 96 ? -5.838 -5.255 6.483 1.00 96.19 96 SER A C 1
ATOM 739 O O . SER A 1 96 ? -4.730 -5.217 5.937 1.00 96.19 96 SER A O 1
ATOM 741 N N . PRO A 1 97 ? -6.936 -4.737 5.898 1.00 97.94 97 PRO A N 1
ATOM 742 C CA . PRO A 1 97 ? -6.880 -4.037 4.622 1.00 97.94 97 PRO A CA 1
ATOM 743 C C . PRO A 1 97 ? -5.882 -2.885 4.666 1.00 97.9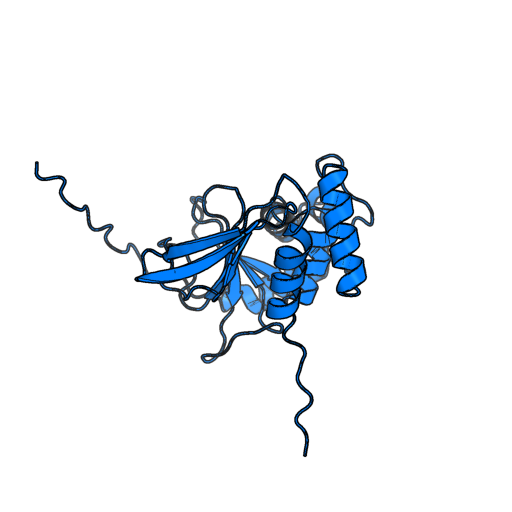4 97 PRO A C 1
ATOM 745 O O . PRO A 1 97 ? -5.814 -2.149 5.650 1.00 97.94 97 PRO A O 1
ATOM 748 N N . VAL A 1 98 ? -5.125 -2.712 3.587 1.00 97.94 98 VAL A N 1
ATOM 749 C CA . VAL A 1 98 ? -4.201 -1.587 3.453 1.00 97.94 98 VAL A CA 1
ATOM 750 C C . VAL A 1 98 ? -4.919 -0.451 2.747 1.00 97.94 98 VAL A C 1
ATOM 752 O O . VAL A 1 98 ? -5.406 -0.608 1.628 1.00 97.94 98 VAL A O 1
ATOM 755 N N . VAL A 1 99 ? -4.962 0.702 3.399 1.00 95.88 99 VAL A N 1
ATOM 756 C CA . VAL A 1 99 ? -5.523 1.944 2.876 1.00 95.88 99 VAL A CA 1
ATOM 757 C C . VAL A 1 99 ? -4.382 2.799 2.343 1.00 95.88 99 VAL A C 1
ATOM 759 O O . VAL A 1 99 ? -3.383 2.986 3.033 1.00 95.88 99 VAL A O 1
ATOM 762 N N . VAL A 1 100 ? -4.534 3.337 1.138 1.00 93.88 100 VAL A N 1
ATOM 763 C CA . VAL A 1 100 ? -3.741 4.464 0.643 1.00 93.88 100 VAL A CA 1
ATOM 764 C C . VAL A 1 100 ? -4.572 5.731 0.750 1.00 93.88 100 VAL A C 1
ATOM 766 O O . VAL A 1 100 ? -5.748 5.732 0.386 1.00 93.88 100 VAL A O 1
ATOM 769 N N . THR A 1 101 ? -3.976 6.811 1.246 1.00 90.81 101 THR A N 1
ATOM 770 C CA . THR A 1 101 ? -4.668 8.094 1.401 1.00 90.81 101 THR A CA 1
ATOM 771 C C . THR A 1 101 ? -3.897 9.217 0.725 1.00 90.81 101 THR A C 1
ATOM 773 O O . THR A 1 101 ? -2.692 9.358 0.915 1.00 90.81 101 THR A O 1
ATOM 776 N N . PHE A 1 102 ? -4.623 10.040 -0.032 1.00 86.69 102 PHE A N 1
ATOM 777 C CA . PHE A 1 102 ? -4.129 11.219 -0.739 1.00 86.69 102 PHE A CA 1
ATOM 778 C C . PHE A 1 102 ? -4.688 12.498 -0.097 1.00 86.69 102 PHE A C 1
ATOM 780 O O . PHE A 1 102 ? -5.715 13.018 -0.544 1.00 86.69 102 PHE A O 1
ATOM 787 N N . PRO A 1 103 ? -4.048 13.056 0.945 1.00 67.94 103 PRO A N 1
ATOM 788 C CA . PRO A 1 103 ? -4.583 14.224 1.646 1.00 67.94 103 PRO A CA 1
ATOM 789 C C . PRO A 1 103 ? -4.623 15.485 0.763 1.00 67.94 103 PRO A C 1
ATOM 791 O O . PRO A 1 103 ? -5.501 16.335 0.944 1.00 67.94 103 PRO A O 1
ATOM 794 N N . ALA A 1 104 ? -3.733 15.588 -0.230 1.00 61.88 104 ALA A N 1
ATOM 795 C CA . ALA A 1 104 ? -3.687 16.701 -1.180 1.00 61.88 104 ALA A CA 1
ATOM 796 C C . ALA A 1 104 ? -4.831 16.689 -2.219 1.00 61.88 104 ALA A C 1
ATOM 798 O O . ALA A 1 104 ? -5.025 17.673 -2.929 1.00 61.88 104 ALA A O 1
ATOM 799 N N . GLY A 1 105 ? -5.625 15.615 -2.304 1.00 56.62 105 GLY A N 1
ATOM 800 C CA . GLY A 1 105 ? -6.759 15.549 -3.223 1.00 56.62 105 GLY A CA 1
ATOM 801 C C . GLY A 1 105 ? -7.895 16.480 -2.794 1.00 56.62 105 GLY A C 1
ATOM 802 O O . GLY A 1 105 ? -8.408 16.370 -1.681 1.00 56.62 105 GLY A O 1
ATOM 803 N N . PHE A 1 106 ? -8.351 17.360 -3.687 1.00 48.75 106 PHE A N 1
ATOM 804 C CA . PHE A 1 106 ? -9.589 18.148 -3.537 1.00 48.75 106 PHE A CA 1
ATOM 805 C C . PHE A 1 106 ? -10.873 17.288 -3.556 1.00 48.75 106 PHE A C 1
ATOM 807 O O . PHE A 1 106 ? -11.977 17.823 -3.499 1.00 48.75 106 PHE A O 1
ATOM 814 N N . ALA A 1 107 ? -10.744 15.961 -3.648 1.00 56.50 107 ALA A N 1
ATOM 815 C CA . ALA A 1 107 ? -11.855 15.020 -3.663 1.00 56.50 107 ALA A CA 1
ATOM 816 C C . ALA A 1 107 ? -12.476 14.832 -2.268 1.00 56.50 107 ALA A C 1
ATOM 818 O O . ALA A 1 107 ? -11.793 14.925 -1.246 1.00 56.50 107 ALA A O 1
ATOM 819 N N . ALA A 1 108 ? -13.775 14.520 -2.251 1.00 62.03 108 ALA A N 1
ATOM 820 C CA . ALA A 1 108 ? -14.536 14.233 -1.035 1.00 62.03 108 ALA A CA 1
ATOM 821 C C . ALA A 1 108 ? -14.054 12.961 -0.308 1.00 62.03 108 ALA A C 1
ATOM 823 O O . ALA A 1 108 ? -14.191 12.866 0.907 1.00 62.03 108 ALA A O 1
ATOM 824 N N . GLU A 1 109 ? -13.449 12.014 -1.033 1.00 73.25 109 GLU A N 1
ATOM 825 C CA . GLU A 1 109 ? -12.993 10.727 -0.498 1.00 73.25 109 GLU A CA 1
ATOM 826 C C . GLU A 1 109 ? -11.512 10.494 -0.854 1.00 73.25 109 GLU A C 1
ATOM 828 O O . GLU A 1 109 ? -11.200 10.044 -1.960 1.00 73.25 109 GLU A O 1
ATOM 833 N N . PRO A 1 110 ? -10.575 10.822 0.053 1.00 86.38 110 PRO A N 1
ATOM 834 C CA . PRO A 1 110 ? -9.137 10.775 -0.219 1.00 86.38 110 PRO A CA 1
ATOM 835 C C . PRO A 1 110 ? -8.528 9.371 -0.087 1.00 86.38 110 PRO A C 1
ATOM 837 O O . PRO A 1 110 ? -7.346 9.205 -0.392 1.00 86.38 110 PRO A O 1
ATOM 840 N N . SER A 1 111 ? -9.296 8.378 0.376 1.00 91.50 111 SER A N 1
ATOM 841 C CA . SER A 1 111 ? -8.789 7.046 0.715 1.00 91.50 111 SER A CA 1
ATOM 842 C C . SER A 1 111 ? -9.310 5.941 -0.200 1.00 91.50 111 SER A C 1
ATOM 844 O O . SER A 1 111 ? -10.485 5.893 -0.577 1.00 91.50 111 SER A O 1
ATOM 846 N N . TRP A 1 112 ? -8.397 5.029 -0.521 1.00 94.75 112 TRP A N 1
ATOM 847 C CA . TRP A 1 112 ? -8.592 3.893 -1.416 1.00 94.75 112 TRP A CA 1
ATOM 848 C C . TRP A 1 112 ? -7.937 2.650 -0.826 1.00 94.75 112 TRP A C 1
ATOM 850 O O . TRP A 1 112 ? -7.011 2.744 -0.024 1.00 94.75 112 TRP A O 1
ATOM 860 N N . ILE A 1 113 ? -8.403 1.472 -1.222 1.00 97.50 113 ILE A N 1
ATOM 861 C CA . ILE A 1 113 ? -7.895 0.205 -0.693 1.00 97.50 113 ILE A CA 1
ATOM 862 C C . ILE A 1 113 ? -6.803 -0.326 -1.622 1.00 97.50 113 ILE A C 1
ATOM 864 O O . ILE A 1 113 ? -7.077 -0.674 -2.769 1.00 97.50 113 ILE A O 1
ATOM 868 N N . ALA A 1 114 ? -5.570 -0.393 -1.125 1.00 97.12 114 ALA A N 1
ATOM 869 C CA . ALA A 1 114 ? -4.384 -0.851 -1.851 1.00 97.12 114 ALA A CA 1
ATOM 870 C C . ALA A 1 114 ? -4.078 -2.351 -1.649 1.00 97.12 114 ALA A C 1
ATOM 872 O O . ALA A 1 114 ? -3.119 -2.873 -2.217 1.00 97.12 114 ALA A O 1
ATOM 873 N N . GLY A 1 115 ? -4.888 -3.055 -0.855 1.00 97.81 115 GLY A N 1
ATOM 874 C CA . GLY A 1 115 ? -4.841 -4.508 -0.693 1.00 97.81 115 GLY A CA 1
ATOM 875 C C . GLY A 1 115 ? -5.799 -4.987 0.396 1.00 97.81 115 GLY A C 1
ATOM 876 O O . GLY A 1 115 ? -6.082 -4.245 1.334 1.00 97.81 115 GLY A O 1
ATOM 877 N N . SER A 1 116 ? -6.282 -6.232 0.311 1.00 97.56 116 SER A N 1
ATOM 878 C CA . SER A 1 116 ? -7.075 -6.838 1.399 1.00 97.56 116 SER A CA 1
ATOM 879 C C . SER A 1 116 ? -6.260 -7.190 2.643 1.00 97.56 116 SER A C 1
ATOM 881 O O . SER A 1 116 ? -6.844 -7.422 3.694 1.00 97.56 116 SER A O 1
ATOM 883 N N . CYS A 1 117 ? -4.934 -7.242 2.519 1.00 97.44 117 CYS A N 1
ATOM 884 C CA . CYS A 1 117 ? -3.979 -7.492 3.594 1.00 97.44 117 CYS A CA 1
ATOM 885 C C . CYS A 1 117 ? -2.597 -6.936 3.207 1.00 97.44 117 CYS A C 1
ATOM 887 O O . CYS A 1 117 ? -2.368 -6.581 2.041 1.00 97.44 117 CYS A O 1
ATOM 889 N N . LEU A 1 118 ? -1.643 -6.922 4.144 1.00 97.25 118 LEU A N 1
ATOM 890 C CA . LEU A 1 118 ? -0.270 -6.470 3.891 1.00 97.25 118 LEU A CA 1
ATOM 891 C C . LEU A 1 118 ? 0.392 -7.259 2.756 1.00 97.25 118 LEU A C 1
ATOM 893 O O . LEU A 1 118 ? 1.081 -6.693 1.911 1.00 97.25 118 LEU A O 1
ATOM 897 N N . ARG A 1 119 ? 0.165 -8.576 2.699 1.00 97.44 119 ARG A N 1
ATOM 898 C CA . ARG A 1 119 ? 0.736 -9.423 1.646 1.00 97.44 119 ARG A CA 1
ATOM 899 C C . ARG A 1 119 ? 0.224 -9.031 0.262 1.00 97.44 119 ARG A C 1
ATOM 901 O O . ARG A 1 119 ? 1.026 -8.962 -0.663 1.00 97.44 119 ARG A O 1
ATOM 908 N N . ASP A 1 120 ? -1.072 -8.777 0.110 1.00 97.44 120 ASP A N 1
ATOM 909 C CA . ASP A 1 120 ? -1.640 -8.364 -1.177 1.00 97.44 120 ASP A CA 1
ATOM 910 C C . ASP A 1 120 ? -1.113 -6.997 -1.610 1.00 97.44 120 ASP A C 1
ATOM 912 O O . ASP A 1 120 ? -0.728 -6.833 -2.767 1.00 97.44 120 ASP A O 1
ATOM 916 N N . PHE A 1 121 ? -0.995 -6.061 -0.668 1.00 97.75 121 PHE A N 1
ATOM 917 C CA . PHE A 1 121 ? -0.363 -4.764 -0.898 1.00 97.75 121 PHE A CA 1
ATOM 918 C C . PHE A 1 121 ? 1.079 -4.905 -1.414 1.00 97.75 121 PHE A C 1
ATOM 920 O O . PHE A 1 121 ? 1.439 -4.310 -2.431 1.00 97.75 121 PHE A O 1
ATOM 927 N N . LEU A 1 122 ? 1.898 -5.748 -0.773 1.00 97.19 122 LEU A N 1
ATOM 928 C CA . LEU A 1 122 ? 3.276 -5.983 -1.213 1.00 97.19 122 LEU A CA 1
ATOM 929 C C . LEU A 1 122 ? 3.341 -6.662 -2.590 1.00 97.19 122 LEU A C 1
ATOM 931 O O . LEU A 1 122 ? 4.201 -6.320 -3.400 1.00 97.19 122 LEU A O 1
ATOM 935 N N . ARG A 1 123 ? 2.433 -7.605 -2.884 1.00 96.56 123 ARG A N 1
ATOM 936 C CA . ARG A 1 123 ? 2.341 -8.255 -4.207 1.00 96.56 123 ARG A CA 1
ATOM 937 C C . ARG A 1 123 ? 1.992 -7.261 -5.309 1.00 96.56 123 ARG A C 1
ATOM 939 O O . ARG A 1 123 ? 2.479 -7.419 -6.423 1.00 96.56 123 ARG A O 1
ATOM 946 N N . LEU A 1 124 ? 1.160 -6.269 -5.000 1.00 95.50 124 LEU A N 1
ATOM 947 C CA . LEU A 1 124 ? 0.733 -5.246 -5.947 1.00 95.50 124 LEU A CA 1
ATOM 948 C C . LEU A 1 124 ? 1.846 -4.217 -6.203 1.00 95.50 124 LEU A C 1
ATOM 950 O O . LEU A 1 124 ? 2.139 -3.893 -7.350 1.00 95.50 124 LEU A O 1
ATOM 954 N N . GLY A 1 125 ? 2.521 -3.761 -5.143 1.00 95.62 125 GLY A N 1
ATOM 955 C CA . GLY A 1 125 ? 3.632 -2.808 -5.239 1.00 95.62 125 GLY A CA 1
ATOM 956 C C . GLY A 1 125 ? 4.938 -3.391 -5.781 1.00 95.62 125 GLY A C 1
ATOM 957 O O . GLY A 1 125 ? 5.782 -2.635 -6.258 1.00 95.62 125 GLY A O 1
ATOM 958 N N . ARG A 1 126 ? 5.096 -4.722 -5.753 1.00 95.12 126 ARG A N 1
ATOM 959 C CA . ARG A 1 126 ? 6.286 -5.452 -6.221 1.00 95.12 126 ARG A CA 1
ATOM 960 C C . ARG A 1 126 ? 6.819 -4.957 -7.565 1.00 95.12 126 ARG A C 1
ATOM 962 O O . ARG A 1 126 ? 8.024 -4.852 -7.713 1.00 95.12 126 ARG A O 1
ATOM 969 N N . TRP A 1 127 ? 5.958 -4.721 -8.549 1.00 94.88 127 TRP A N 1
ATOM 970 C CA . TRP A 1 127 ? 6.415 -4.410 -9.908 1.00 94.88 127 TRP A CA 1
ATOM 971 C C . TRP A 1 127 ? 6.574 -2.919 -10.151 1.00 94.88 127 TRP A C 1
ATOM 973 O O . TRP A 1 127 ? 7.497 -2.503 -10.840 1.00 94.88 127 TRP A O 1
ATOM 983 N N . VAL A 1 128 ? 5.691 -2.122 -9.558 1.00 95.12 128 VAL A N 1
ATOM 984 C CA . VAL A 1 128 ? 5.503 -0.708 -9.902 1.00 95.12 128 VAL A CA 1
ATOM 985 C C . VAL A 1 128 ? 6.134 0.256 -8.896 1.00 95.12 128 VAL A C 1
ATOM 987 O O . VAL A 1 128 ? 6.179 1.458 -9.153 1.00 95.12 128 VAL A O 1
ATOM 990 N N . GLY A 1 129 ? 6.605 -0.260 -7.756 1.00 94.69 129 GLY A N 1
ATOM 991 C CA . GLY A 1 129 ? 7.071 0.540 -6.630 1.00 94.69 129 GLY A CA 1
ATOM 992 C C . GLY A 1 129 ? 5.924 1.160 -5.830 1.00 94.69 129 GLY A C 1
ATOM 993 O O . GLY A 1 129 ? 4.801 1.317 -6.302 1.00 94.69 129 GLY A O 1
ATOM 994 N N . PHE A 1 130 ? 6.204 1.543 -4.588 1.00 94.81 130 PHE A N 1
ATOM 995 C CA . PHE A 1 130 ? 5.178 1.997 -3.648 1.00 94.81 130 PHE A CA 1
ATOM 996 C C . PHE A 1 130 ? 4.896 3.496 -3.714 1.00 94.81 130 PHE A C 1
ATOM 998 O O . PHE A 1 130 ? 3.913 3.950 -3.142 1.00 94.81 130 PHE A O 1
ATOM 1005 N N . PHE A 1 131 ? 5.699 4.264 -4.446 1.00 92.62 131 PHE A N 1
ATOM 1006 C CA . PHE A 1 131 ? 5.372 5.655 -4.746 1.00 92.62 131 PHE A CA 1
ATOM 1007 C C . PHE A 1 131 ? 4.225 5.729 -5.767 1.00 92.62 131 PHE A C 1
ATOM 1009 O O . PHE A 1 131 ? 3.179 6.313 -5.497 1.00 92.62 131 PHE A O 1
ATOM 1016 N N . SER A 1 132 ? 4.383 5.051 -6.907 1.00 93.00 132 SER A N 1
ATOM 1017 C CA . SER A 1 132 ? 3.399 5.047 -7.998 1.00 93.00 132 SER A CA 1
ATOM 1018 C C . SER A 1 132 ? 2.164 4.190 -7.702 1.00 93.00 132 SER A C 1
ATOM 1020 O O . SER A 1 132 ? 1.093 4.447 -8.255 1.00 93.00 132 SER A O 1
ATOM 1022 N N . LEU A 1 133 ? 2.292 3.186 -6.824 1.00 95.12 133 LEU A N 1
ATOM 1023 C CA . LEU A 1 133 ? 1.232 2.224 -6.511 1.00 95.12 133 LEU A CA 1
ATOM 1024 C C . LEU A 1 133 ? -0.107 2.892 -6.188 1.00 95.12 133 LEU A C 1
ATOM 1026 O O . LEU A 1 133 ? -1.130 2.489 -6.734 1.00 95.12 133 LEU A O 1
ATOM 1030 N N . GLY A 1 134 ? -0.114 3.906 -5.323 1.00 92.12 134 GLY A N 1
ATOM 1031 C CA . GLY A 1 134 ? -1.355 4.551 -4.912 1.00 92.12 134 GLY A CA 1
ATOM 1032 C C . GLY A 1 134 ? -2.137 5.129 -6.097 1.00 92.12 134 GLY A C 1
ATOM 1033 O O . GLY A 1 134 ? -3.335 4.887 -6.213 1.00 92.12 134 GLY A O 1
ATOM 1034 N N . GLY A 1 135 ? -1.464 5.858 -6.994 1.00 91.94 135 GLY A N 1
ATOM 1035 C CA . GLY A 1 135 ? -2.107 6.456 -8.168 1.00 91.94 135 GLY A CA 1
ATOM 1036 C C . GLY A 1 135 ? -2.638 5.394 -9.130 1.00 91.94 135 GLY A C 1
ATOM 1037 O O . GLY A 1 135 ? -3.753 5.511 -9.636 1.00 91.94 135 GLY A O 1
ATOM 1038 N N . LEU A 1 136 ? -1.881 4.308 -9.304 1.00 95.12 136 LEU A N 1
ATOM 1039 C CA . LEU A 1 136 ? -2.300 3.168 -10.116 1.00 95.12 136 LEU A CA 1
ATOM 1040 C C . LEU A 1 136 ? -3.517 2.449 -9.524 1.00 95.12 136 LEU A C 1
ATOM 1042 O O . LEU A 1 136 ? -4.399 2.054 -10.278 1.00 95.12 136 LEU A O 1
ATOM 1046 N N . VAL A 1 137 ? -3.609 2.300 -8.198 1.00 94.88 137 VAL A N 1
ATOM 1047 C CA . VAL A 1 137 ? -4.786 1.710 -7.530 1.00 94.88 137 VAL A CA 1
ATOM 1048 C C . VAL A 1 137 ? -6.036 2.547 -7.792 1.00 94.88 137 VAL A C 1
ATOM 1050 O O . VAL A 1 137 ? -7.073 1.989 -8.149 1.00 94.88 137 VAL A O 1
ATOM 1053 N N . VAL A 1 138 ? -5.936 3.873 -7.661 1.00 92.81 138 VAL A N 1
ATOM 1054 C CA . VAL A 1 138 ? -7.049 4.798 -7.930 1.00 92.81 138 VAL A CA 1
ATOM 1055 C C . VAL A 1 138 ? -7.500 4.693 -9.386 1.00 92.81 138 VAL A C 1
ATOM 1057 O O . VAL A 1 138 ? -8.682 4.487 -9.658 1.00 92.81 138 VAL A O 1
ATOM 1060 N N . ALA A 1 139 ? -6.558 4.785 -10.326 1.00 94.38 139 ALA A N 1
ATOM 1061 C CA . ALA A 1 139 ? -6.850 4.700 -11.752 1.00 94.38 139 ALA A CA 1
ATOM 1062 C C . ALA A 1 139 ? -7.443 3.329 -12.130 1.00 94.38 139 ALA A C 1
ATOM 1064 O O . ALA A 1 139 ? -8.457 3.259 -12.823 1.00 94.38 139 ALA A O 1
ATOM 1065 N N . ALA A 1 140 ? -6.886 2.232 -11.608 1.00 95.56 140 ALA A N 1
ATOM 1066 C CA . ALA A 1 140 ? -7.396 0.886 -11.853 1.00 95.56 140 ALA A CA 1
ATOM 1067 C C . ALA A 1 140 ? -8.812 0.685 -11.292 1.00 95.56 140 ALA A C 1
ATOM 1069 O O . ALA A 1 140 ? -9.642 0.058 -11.950 1.00 95.56 140 ALA A O 1
ATOM 1070 N N . ALA A 1 141 ? -9.118 1.245 -10.117 1.00 93.19 141 ALA A N 1
ATOM 1071 C CA . ALA A 1 141 ? -10.466 1.222 -9.551 1.00 93.19 141 ALA A CA 1
ATOM 1072 C C . ALA A 1 141 ? -11.476 2.015 -10.402 1.00 93.19 141 ALA A C 1
ATOM 1074 O O . ALA A 1 141 ? -12.650 1.656 -10.450 1.00 93.19 141 ALA A O 1
ATOM 1075 N N . ALA A 1 142 ? -11.018 3.047 -11.117 1.00 93.06 142 ALA A N 1
ATOM 1076 C CA . ALA A 1 142 ? -11.809 3.779 -12.107 1.00 93.06 142 ALA A CA 1
ATOM 1077 C C . ALA A 1 142 ? -11.902 3.071 -13.478 1.00 93.06 142 ALA A C 1
ATOM 1079 O O . ALA A 1 142 ? -12.528 3.593 -14.399 1.00 93.06 142 ALA A O 1
ATOM 1080 N N . GLY A 1 143 ? -11.302 1.884 -13.630 1.00 94.56 143 GLY A N 1
ATOM 1081 C CA . GLY A 1 143 ? -11.327 1.104 -14.869 1.00 94.56 143 GLY A CA 1
ATOM 1082 C C . GLY A 1 143 ? -10.254 1.488 -15.894 1.00 94.56 143 GLY A C 1
ATOM 1083 O O . GLY A 1 143 ? -10.352 1.073 -17.052 1.00 94.56 143 GLY A O 1
ATOM 1084 N N . ASP A 1 144 ? -9.232 2.252 -15.498 1.00 96.56 144 ASP A N 1
ATOM 1085 C CA . ASP A 1 144 ? -8.107 2.597 -16.367 1.00 96.56 144 ASP A CA 1
ATOM 1086 C C . ASP A 1 144 ? -7.328 1.335 -16.779 1.00 96.56 144 ASP A C 1
ATOM 1088 O O . ASP A 1 144 ? -6.797 0.587 -15.949 1.00 96.56 144 ASP A O 1
ATOM 1092 N N . ARG A 1 145 ? -7.265 1.090 -18.092 1.00 95.69 145 ARG A N 1
ATOM 1093 C CA . ARG A 1 145 ? -6.660 -0.120 -18.661 1.00 95.69 145 ARG A CA 1
ATOM 1094 C C . ARG A 1 145 ? -5.142 -0.136 -18.535 1.00 95.69 145 ARG A C 1
ATOM 1096 O O . ARG A 1 145 ? -4.582 -1.222 -18.382 1.00 95.69 145 ARG A O 1
ATOM 1103 N N . ASP A 1 146 ? -4.490 1.017 -18.603 1.00 95.19 146 ASP A N 1
ATOM 1104 C CA . ASP A 1 146 ? -3.035 1.115 -18.517 1.00 95.19 146 ASP A CA 1
ATOM 1105 C C . ASP A 1 146 ? -2.583 0.939 -17.069 1.00 95.19 146 ASP A C 1
ATOM 1107 O O . ASP A 1 146 ? -1.639 0.192 -16.808 1.00 95.19 146 ASP A O 1
ATOM 1111 N N . ALA A 1 147 ? -3.334 1.490 -16.112 1.00 95.44 147 ALA A N 1
ATOM 1112 C CA . ALA A 1 147 ? -3.110 1.224 -14.695 1.00 95.44 147 ALA A CA 1
ATOM 1113 C C . ALA A 1 147 ? -3.305 -0.262 -14.355 1.00 95.44 147 ALA A C 1
ATOM 1115 O O . ALA A 1 147 ? -2.448 -0.878 -13.719 1.00 95.44 147 ALA A O 1
ATOM 1116 N N . ILE A 1 148 ? -4.393 -0.878 -14.835 1.00 95.50 148 ILE A N 1
ATOM 1117 C CA . ILE A 1 148 ? -4.630 -2.320 -14.671 1.00 95.50 148 ILE A CA 1
ATOM 1118 C C . ILE A 1 148 ? -3.490 -3.135 -15.286 1.00 95.50 148 ILE A C 1
ATOM 1120 O O . ILE A 1 148 ? -3.033 -4.100 -14.668 1.00 95.50 148 ILE A O 1
ATOM 1124 N N . ARG A 1 149 ? -3.025 -2.768 -16.487 1.00 94.62 149 ARG A N 1
ATOM 1125 C CA . ARG A 1 149 ? -1.912 -3.444 -17.162 1.00 94.62 149 ARG A CA 1
ATOM 1126 C C . ARG A 1 149 ? -0.631 -3.337 -16.343 1.00 94.62 149 ARG A C 1
ATOM 1128 O O . ARG A 1 149 ? -0.006 -4.365 -16.112 1.00 94.62 149 ARG A O 1
ATOM 1135 N N . ALA A 1 150 ? -0.283 -2.143 -15.869 1.00 94.25 150 ALA A N 1
ATOM 1136 C CA . ALA A 1 150 ? 0.901 -1.912 -15.048 1.00 94.25 150 ALA A CA 1
ATOM 1137 C C . ALA A 1 150 ? 0.866 -2.732 -13.749 1.00 94.25 150 ALA A C 1
ATOM 1139 O O . ALA A 1 150 ? 1.835 -3.406 -13.414 1.00 94.25 150 ALA A O 1
ATOM 1140 N N . LEU A 1 151 ? -0.272 -2.750 -13.048 1.00 94.56 151 LEU A N 1
ATOM 1141 C CA . LEU A 1 151 ? -0.432 -3.531 -11.816 1.00 94.56 151 LEU A CA 1
ATOM 1142 C C . LEU A 1 151 ? -0.474 -5.050 -12.055 1.00 94.56 151 LEU A C 1
ATOM 1144 O O . LEU A 1 151 ? -0.172 -5.828 -11.152 1.00 94.56 151 LEU A O 1
ATOM 1148 N N . SER A 1 152 ? -0.867 -5.477 -13.257 1.00 93.69 152 SER A N 1
ATOM 1149 C CA . SER A 1 152 ? -0.891 -6.889 -13.669 1.00 93.69 152 SER A CA 1
ATOM 1150 C C . SER A 1 152 ? 0.411 -7.346 -14.328 1.00 93.69 152 SER A C 1
ATOM 1152 O O . SER A 1 152 ? 0.523 -8.524 -14.684 1.00 93.69 152 SER A O 1
ATOM 1154 N N . ALA A 1 153 ? 1.365 -6.433 -14.532 1.00 86.44 153 ALA A N 1
ATOM 1155 C CA . ALA A 1 153 ? 2.618 -6.723 -15.205 1.00 86.44 153 ALA A CA 1
ATOM 1156 C C . ALA A 1 153 ? 3.424 -7.782 -14.437 1.00 86.44 153 ALA A C 1
ATOM 1158 O O . ALA A 1 153 ? 3.251 -8.000 -13.236 1.00 86.44 153 ALA A O 1
ATOM 1159 N N . ARG A 1 154 ? 4.304 -8.474 -15.162 1.00 89.56 154 ARG A N 1
ATOM 1160 C CA . ARG A 1 154 ? 5.278 -9.427 -14.598 1.00 89.56 154 ARG A CA 1
ATOM 1161 C C . ARG A 1 154 ? 6.714 -8.953 -14.791 1.00 89.56 154 ARG A C 1
ATOM 1163 O O . ARG A 1 154 ? 7.643 -9.752 -14.746 1.00 89.56 154 ARG A O 1
ATOM 1170 N N . GLU A 1 155 ? 6.849 -7.663 -15.042 1.00 92.81 155 GLU A N 1
ATOM 1171 C CA . GLU A 1 155 ? 8.093 -6.962 -15.290 1.00 92.81 155 GLU A CA 1
ATOM 1172 C C . GLU A 1 155 ? 7.989 -5.559 -14.701 1.00 92.81 155 GLU A C 1
ATOM 1174 O O . GLU A 1 155 ? 6.889 -5.041 -14.475 1.00 92.81 155 GLU A O 1
ATOM 1179 N N . HIS A 1 156 ? 9.146 -4.973 -14.418 1.00 95.25 156 HIS A N 1
ATOM 1180 C CA . HIS A 1 156 ? 9.235 -3.608 -13.933 1.00 95.25 156 HIS A CA 1
ATOM 1181 C C . HIS A 1 156 ? 8.985 -2.633 -15.089 1.00 95.25 156 HIS A C 1
ATOM 1183 O O . HIS A 1 156 ? 9.649 -2.747 -16.120 1.00 95.25 156 HIS A O 1
ATOM 1189 N N . PRO A 1 157 ? 8.043 -1.689 -14.947 1.00 93.56 157 PRO A N 1
ATOM 1190 C CA . PRO A 1 157 ? 7.837 -0.647 -15.944 1.00 93.56 157 PRO A CA 1
ATOM 1191 C C . PRO A 1 157 ? 9.045 0.287 -16.065 1.00 93.56 157 PRO A C 1
ATOM 1193 O O . PRO A 1 157 ? 9.839 0.398 -15.136 1.00 93.56 157 PRO A O 1
ATOM 1196 N N . GLU A 1 158 ? 9.131 1.030 -17.170 1.00 92.00 158 GLU A N 1
ATOM 1197 C CA . GLU A 1 158 ? 10.280 1.897 -17.492 1.00 92.00 158 GLU A CA 1
ATOM 1198 C C . GLU A 1 158 ? 10.577 2.978 -16.440 1.00 92.00 158 GLU A C 1
ATOM 1200 O O . GLU A 1 158 ? 11.716 3.411 -16.317 1.00 92.00 158 GLU A O 1
ATOM 1205 N N . TRP A 1 159 ? 9.579 3.403 -15.658 1.00 92.31 159 TRP A N 1
ATOM 1206 C CA . TRP A 1 159 ? 9.770 4.381 -14.578 1.00 92.31 159 TRP A CA 1
ATOM 1207 C C . TRP A 1 159 ? 10.395 3.789 -13.309 1.00 92.31 159 TRP A C 1
ATOM 1209 O O . TRP A 1 159 ? 10.650 4.520 -12.352 1.00 92.31 159 TRP A O 1
ATOM 1219 N N . VAL A 1 160 ? 10.551 2.466 -13.238 1.00 93.31 160 VAL A N 1
ATOM 1220 C CA . VAL A 1 160 ? 11.182 1.791 -12.106 1.00 93.31 160 VAL A CA 1
ATOM 1221 C C . VAL A 1 160 ? 12.657 1.612 -12.423 1.00 93.31 160 VAL A C 1
ATOM 1223 O O . VAL A 1 160 ? 13.046 0.746 -13.204 1.00 93.31 160 VAL A O 1
ATOM 1226 N N . GLU A 1 161 ? 13.482 2.422 -11.769 1.00 93.31 161 GLU A N 1
ATOM 1227 C CA . GLU A 1 161 ? 14.931 2.393 -11.939 1.00 93.31 161 GLU A CA 1
ATOM 1228 C C . GLU A 1 161 ? 15.522 1.018 -11.599 1.00 93.31 161 GLU A C 1
ATOM 1230 O O . GLU A 1 161 ? 15.047 0.317 -10.700 1.00 93.31 161 GLU A O 1
ATOM 1235 N N . ALA A 1 162 ? 16.617 0.643 -12.264 1.00 92.62 162 ALA A N 1
ATOM 1236 C CA . ALA A 1 162 ? 17.222 -0.685 -12.120 1.00 92.62 162 ALA A CA 1
ATOM 1237 C C . ALA A 1 162 ? 17.581 -1.034 -10.662 1.00 92.62 162 ALA A C 1
ATOM 1239 O O . ALA A 1 162 ? 17.420 -2.173 -10.223 1.00 92.62 162 ALA A O 1
ATOM 1240 N N . GLU A 1 163 ? 18.047 -0.053 -9.890 1.00 90.50 163 GLU A N 1
ATOM 1241 C CA . GLU A 1 163 ? 18.370 -0.249 -8.477 1.00 90.50 163 GLU A CA 1
ATOM 1242 C C . GLU A 1 163 ? 17.105 -0.469 -7.624 1.00 90.50 163 GLU A C 1
ATOM 1244 O O . GLU A 1 163 ? 17.085 -1.315 -6.727 1.00 90.50 163 GLU A O 1
ATOM 1249 N N . GLN A 1 164 ? 16.021 0.251 -7.929 1.00 91.31 164 GLN A N 1
ATOM 1250 C CA . GLN A 1 164 ? 14.722 0.063 -7.288 1.00 91.31 164 GLN A CA 1
ATOM 1251 C C . GLN A 1 164 ? 14.134 -1.315 -7.623 1.00 91.31 164 GLN A C 1
ATOM 1253 O O . GLN A 1 164 ? 13.682 -2.018 -6.718 1.00 91.31 164 GLN A O 1
ATOM 1258 N N . ALA A 1 165 ? 14.192 -1.728 -8.891 1.00 94.25 165 ALA A N 1
ATOM 1259 C CA . ALA A 1 165 ? 13.776 -3.052 -9.347 1.00 94.25 165 ALA A CA 1
ATOM 1260 C C . ALA A 1 165 ? 14.493 -4.171 -8.572 1.00 94.25 165 ALA A C 1
ATOM 1262 O O . ALA A 1 165 ? 13.847 -5.047 -7.999 1.00 94.25 165 ALA A O 1
ATOM 1263 N N . GLN A 1 166 ? 15.821 -4.085 -8.423 1.00 92.88 166 GLN A N 1
ATOM 1264 C CA . GLN A 1 166 ? 16.590 -5.064 -7.644 1.00 92.88 166 GLN A CA 1
ATOM 1265 C C . GLN A 1 166 ? 16.131 -5.162 -6.182 1.00 92.88 166 GLN A C 1
ATOM 1267 O O . GLN A 1 166 ? 16.072 -6.259 -5.621 1.00 92.88 166 GLN A O 1
ATOM 1272 N N . ARG A 1 167 ? 15.812 -4.033 -5.538 1.00 91.56 167 ARG A N 1
ATOM 1273 C CA . ARG A 1 167 ? 15.307 -4.025 -4.155 1.00 91.56 167 ARG A CA 1
ATOM 1274 C C . ARG A 1 167 ? 13.924 -4.669 -4.062 1.00 91.56 167 ARG A C 1
ATOM 1276 O O . ARG A 1 167 ? 13.691 -5.479 -3.162 1.00 91.56 167 ARG A O 1
ATOM 1283 N N . LEU A 1 168 ? 13.038 -4.350 -5.003 1.00 94.06 168 LEU A N 1
ATOM 1284 C CA . LEU A 1 168 ? 11.699 -4.930 -5.096 1.00 94.06 168 LEU A CA 1
ATOM 1285 C C . LEU A 1 168 ? 11.747 -6.448 -5.322 1.00 94.06 168 LEU A C 1
ATOM 1287 O O . LEU A 1 168 ? 11.023 -7.184 -4.650 1.00 94.06 168 LEU A O 1
ATOM 1291 N N . ASP A 1 169 ? 12.638 -6.931 -6.187 1.00 94.75 169 ASP A N 1
ATOM 1292 C CA . ASP A 1 169 ? 12.831 -8.363 -6.432 1.00 94.75 169 ASP A CA 1
ATOM 1293 C C . ASP A 1 169 ? 13.395 -9.095 -5.211 1.00 94.75 169 ASP A C 1
ATOM 1295 O O . ASP A 1 169 ? 12.911 -10.173 -4.858 1.00 94.75 169 ASP A O 1
ATOM 1299 N N . ARG A 1 170 ? 14.364 -8.501 -4.500 1.00 93.88 170 ARG A N 1
ATOM 1300 C CA . ARG A 1 170 ? 14.874 -9.062 -3.235 1.00 93.88 170 ARG A CA 1
ATOM 1301 C C . ARG A 1 170 ? 13.776 -9.149 -2.178 1.00 93.88 170 ARG A C 1
ATOM 1303 O O . ARG A 1 170 ? 13.652 -10.181 -1.522 1.00 93.88 170 ARG A O 1
ATOM 1310 N N . MET A 1 171 ? 12.960 -8.102 -2.038 1.00 94.50 171 MET A N 1
ATOM 1311 C CA . MET A 1 171 ? 11.795 -8.110 -1.149 1.00 94.50 171 MET A CA 1
ATOM 1312 C C . MET A 1 171 ? 10.812 -9.217 -1.561 1.00 94.50 171 MET A C 1
ATOM 1314 O O . MET A 1 171 ? 10.358 -9.995 -0.721 1.00 94.50 171 MET A O 1
ATOM 1318 N N . ALA A 1 172 ? 10.497 -9.332 -2.852 1.00 95.12 172 ALA A N 1
ATOM 1319 C CA . ALA A 1 172 ? 9.593 -10.361 -3.350 1.00 95.12 172 ALA A CA 1
ATOM 1320 C C . ALA A 1 172 ? 10.115 -11.780 -3.087 1.00 95.12 172 ALA A C 1
ATOM 1322 O O . ALA A 1 172 ? 9.332 -12.648 -2.696 1.00 95.12 172 ALA A O 1
ATOM 1323 N N . ALA A 1 173 ? 11.419 -12.008 -3.248 1.00 95.00 173 ALA A N 1
ATOM 1324 C CA . ALA A 1 173 ? 12.062 -13.279 -2.943 1.00 95.00 173 ALA A CA 1
ATOM 1325 C C . ALA A 1 173 ? 12.006 -13.605 -1.440 1.00 95.00 173 ALA A C 1
ATOM 1327 O O . ALA A 1 173 ? 11.553 -14.691 -1.073 1.00 95.00 173 ALA A O 1
ATOM 1328 N N . GLU A 1 174 ? 12.382 -12.655 -0.575 1.00 94.31 174 GLU A N 1
ATOM 1329 C CA . GLU A 1 174 ? 12.376 -12.819 0.888 1.00 94.31 174 GLU A CA 1
ATOM 1330 C C . GLU A 1 174 ? 10.980 -13.190 1.408 1.00 94.31 174 GLU A C 1
ATOM 1332 O O . GLU A 1 174 ? 10.796 -14.157 2.153 1.00 94.31 174 GLU A O 1
ATOM 1337 N N . PHE A 1 175 ? 9.957 -12.458 0.960 1.00 94.38 175 PHE A N 1
ATOM 1338 C CA . PHE A 1 175 ? 8.586 -12.638 1.436 1.00 94.38 175 PHE A CA 1
ATOM 1339 C C . PHE A 1 175 ? 7.770 -13.646 0.619 1.00 94.38 175 PHE A C 1
ATOM 1341 O O . PHE A 1 175 ? 6.582 -13.849 0.911 1.00 94.38 175 PHE A O 1
ATOM 1348 N N . LYS A 1 176 ? 8.401 -14.309 -0.362 1.00 95.81 176 LYS A N 1
ATOM 1349 C CA . LYS A 1 176 ? 7.783 -15.284 -1.276 1.00 95.81 176 LYS A CA 1
ATOM 1350 C C . LYS A 1 176 ? 6.515 -14.719 -1.926 1.00 95.81 176 LYS A C 1
ATOM 1352 O O . LYS A 1 176 ? 5.432 -15.298 -1.840 1.00 95.81 176 LYS A O 1
ATOM 1357 N N . LEU A 1 177 ? 6.632 -13.521 -2.493 1.00 94.44 177 LEU A N 1
ATOM 1358 C CA . LEU A 1 177 ? 5.523 -12.797 -3.104 1.00 94.44 177 LEU A CA 1
ATOM 1359 C C . LEU A 1 177 ? 5.320 -13.272 -4.539 1.00 94.44 177 LEU A C 1
ATOM 1361 O O . LEU A 1 177 ? 6.052 -12.887 -5.447 1.00 94.44 177 LEU A O 1
ATOM 1365 N N . GLU A 1 178 ? 4.294 -14.077 -4.764 1.00 91.50 178 GLU A N 1
ATOM 1366 C CA . GLU A 1 178 ? 3.868 -14.436 -6.116 1.00 91.50 178 GLU A CA 1
ATOM 1367 C C . GLU A 1 178 ? 3.094 -13.283 -6.775 1.00 91.50 178 GLU A C 1
ATOM 1369 O O . GLU A 1 178 ? 2.430 -12.519 -6.068 1.00 91.50 178 GLU A O 1
ATOM 1374 N N . PRO A 1 179 ? 3.100 -13.148 -8.112 1.00 89.94 179 PRO A N 1
ATOM 1375 C CA . PRO A 1 179 ? 2.257 -12.170 -8.796 1.00 89.94 179 PRO A CA 1
ATOM 1376 C C . PRO A 1 179 ? 0.785 -12.316 -8.400 1.00 89.94 179 PRO A C 1
ATOM 1378 O O . PRO A 1 179 ? 0.287 -13.428 -8.194 1.00 89.94 179 PRO A O 1
ATOM 1381 N N . LEU A 1 180 ? 0.083 -11.195 -8.261 1.00 90.81 180 LEU A N 1
ATOM 1382 C CA . LEU A 1 180 ? -1.349 -11.207 -7.993 1.00 90.81 180 LEU A CA 1
ATOM 1383 C C . LEU A 1 180 ? -2.110 -11.536 -9.286 1.00 90.81 180 LEU A C 1
ATOM 1385 O O . LEU A 1 180 ? -1.815 -10.992 -10.347 1.00 90.81 180 LEU A O 1
ATOM 1389 N N . THR A 1 181 ? -3.089 -12.435 -9.216 1.00 92.50 181 THR A N 1
ATOM 1390 C CA . THR A 1 181 ? -3.950 -12.774 -10.358 1.00 92.50 181 THR A CA 1
ATOM 1391 C C . THR A 1 181 ? -5.258 -11.995 -10.300 1.00 92.50 181 THR A C 1
ATOM 1393 O O . THR A 1 181 ? -5.755 -11.688 -9.214 1.00 92.50 181 THR A O 1
ATOM 1396 N N . ASN A 1 182 ? -5.845 -11.713 -11.469 1.00 94.06 182 ASN A N 1
ATOM 1397 C CA . ASN A 1 182 ? -7.123 -11.004 -11.604 1.00 94.06 182 ASN A CA 1
ATOM 1398 C C . ASN A 1 182 ? -7.131 -9.634 -10.906 1.00 94.06 182 ASN A C 1
ATOM 1400 O O . ASN A 1 182 ? -8.090 -9.296 -10.213 1.00 94.06 182 ASN A O 1
ATOM 1404 N N . VAL A 1 183 ? -6.061 -8.853 -11.085 1.00 94.81 183 VAL A N 1
ATOM 1405 C CA . VAL A 1 183 ? -5.854 -7.568 -10.397 1.00 94.81 183 VAL A CA 1
ATOM 1406 C C . VAL A 1 183 ? -7.049 -6.632 -10.556 1.00 94.81 183 VAL A C 1
ATOM 1408 O O . VAL A 1 183 ? -7.551 -6.142 -9.553 1.00 94.81 183 VAL A O 1
ATOM 1411 N N . ALA A 1 184 ? -7.557 -6.449 -11.780 1.00 95.00 184 ALA A N 1
ATOM 1412 C CA . ALA A 1 184 ? -8.715 -5.589 -12.038 1.00 95.00 184 ALA A CA 1
ATOM 1413 C C . ALA A 1 184 ? -9.923 -5.963 -11.165 1.00 95.00 184 ALA A C 1
ATOM 1415 O O . ALA A 1 184 ? -10.493 -5.116 -10.484 1.00 95.00 184 ALA A O 1
ATOM 1416 N N . LYS A 1 185 ? -10.265 -7.257 -11.137 1.00 96.56 185 LYS A N 1
ATOM 1417 C CA . LYS A 1 185 ? -11.378 -7.773 -10.337 1.00 96.56 185 LYS A CA 1
ATOM 1418 C C . LYS A 1 185 ? -11.131 -7.558 -8.843 1.00 96.56 185 LYS A C 1
ATOM 1420 O O . LYS A 1 185 ? -12.007 -7.057 -8.152 1.00 96.56 185 LYS A O 1
ATOM 1425 N N . ARG A 1 186 ? -9.930 -7.887 -8.359 1.00 97.31 186 ARG A N 1
ATOM 1426 C CA . ARG A 1 186 ? -9.570 -7.747 -6.941 1.00 97.31 186 ARG A CA 1
ATOM 1427 C C . ARG A 1 186 ? -9.618 -6.301 -6.464 1.00 97.31 186 ARG A C 1
ATOM 1429 O O . ARG A 1 186 ? -10.154 -6.048 -5.396 1.00 97.31 186 ARG A O 1
ATOM 1436 N N . VAL A 1 187 ? -9.084 -5.359 -7.243 1.00 96.62 187 VAL A N 1
ATOM 1437 C CA . VAL A 1 187 ? -9.084 -3.935 -6.876 1.00 96.62 187 VAL A CA 1
ATOM 1438 C C . VAL A 1 187 ? -10.513 -3.426 -6.694 1.00 96.62 187 VAL A C 1
ATOM 1440 O O . VAL A 1 187 ? -10.774 -2.748 -5.700 1.00 96.62 187 VAL A O 1
ATOM 1443 N N . VAL A 1 188 ? -11.433 -3.800 -7.592 1.00 96.62 188 VAL A N 1
ATOM 1444 C CA . VAL A 1 188 ? -12.865 -3.478 -7.475 1.00 96.62 188 VAL A CA 1
ATOM 1445 C C . VAL A 1 188 ? -13.472 -4.124 -6.229 1.00 96.62 188 VAL A C 1
ATOM 1447 O O . VAL A 1 188 ? -14.028 -3.412 -5.397 1.00 96.62 188 VAL A O 1
ATOM 1450 N N . GLU A 1 189 ? -13.288 -5.435 -6.040 1.00 97.94 189 GLU A N 1
ATOM 1451 C CA . GLU A 1 189 ? -13.805 -6.164 -4.869 1.00 97.94 189 GLU A CA 1
ATOM 1452 C C . GLU A 1 189 ? -13.317 -5.555 -3.546 1.00 97.94 189 GLU A C 1
ATOM 1454 O O . GLU A 1 189 ? -14.065 -5.472 -2.572 1.00 97.94 189 GLU A O 1
ATOM 1459 N N . TRP A 1 190 ? -12.062 -5.106 -3.491 1.00 97.75 190 TRP A N 1
ATOM 1460 C CA . TRP A 1 190 ? -11.516 -4.443 -2.312 1.00 97.75 190 TRP A CA 1
ATOM 1461 C C . TRP A 1 190 ? -12.154 -3.083 -2.059 1.00 97.75 190 TRP A C 1
ATOM 1463 O O . TRP A 1 190 ? -12.451 -2.774 -0.902 1.00 97.75 190 TRP A O 1
ATOM 1473 N N . GLN A 1 191 ? -12.380 -2.285 -3.110 1.00 97.25 191 GLN A N 1
ATOM 1474 C CA . GLN A 1 191 ? -13.070 -1.006 -2.956 1.00 97.25 191 GLN A CA 1
ATOM 1475 C C . GLN A 1 191 ? -14.495 -1.235 -2.450 1.00 97.25 191 GLN A C 1
ATOM 1477 O O . GLN A 1 191 ? -14.888 -0.625 -1.465 1.00 97.25 191 GLN A O 1
ATOM 1482 N N . GLU A 1 192 ? -15.248 -2.150 -3.059 1.00 97.06 192 GLU A N 1
ATOM 1483 C CA . GLU A 1 192 ? -16.629 -2.445 -2.662 1.00 97.06 192 GLU A CA 1
ATOM 1484 C C . GLU A 1 192 ? -16.719 -2.955 -1.220 1.00 97.06 192 GLU A C 1
ATOM 1486 O O . GLU A 1 192 ? -17.602 -2.550 -0.463 1.00 97.06 192 GLU A O 1
ATOM 1491 N N . ARG A 1 193 ? -15.785 -3.824 -0.817 1.00 97.69 193 ARG A N 1
ATOM 1492 C CA . ARG A 1 193 ? -15.825 -4.482 0.489 1.00 97.69 193 ARG A CA 1
ATOM 1493 C C . ARG A 1 193 ? -15.325 -3.612 1.637 1.00 97.69 193 ARG A C 1
ATOM 1495 O O . ARG A 1 193 ? -15.914 -3.651 2.714 1.00 97.69 193 ARG A O 1
ATOM 1502 N N . TYR A 1 194 ? -14.213 -2.899 1.454 1.00 97.25 194 TYR A N 1
ATOM 1503 C CA . TYR A 1 194 ? -13.506 -2.259 2.570 1.00 97.25 194 TYR A CA 1
ATOM 1504 C C . TYR A 1 194 ? -13.586 -0.737 2.555 1.00 97.25 194 TYR A C 1
ATOM 1506 O O . TYR A 1 194 ? -13.517 -0.128 3.619 1.00 97.25 194 TYR A O 1
ATOM 1514 N N . ARG A 1 195 ? -13.772 -0.099 1.393 1.00 94.00 195 ARG A N 1
ATOM 1515 C CA . ARG A 1 195 ? -13.863 1.367 1.318 1.00 94.00 195 ARG A CA 1
ATOM 1516 C C . ARG A 1 195 ? -15.030 1.937 2.139 1.00 94.00 195 ARG A C 1
ATOM 1518 O O . ARG A 1 195 ? -14.791 2.916 2.839 1.00 94.00 195 ARG A O 1
ATOM 1525 N N . PRO A 1 196 ? -16.229 1.312 2.186 1.00 94.62 196 PRO A N 1
ATOM 1526 C CA . PRO A 1 196 ? -17.319 1.775 3.055 1.00 94.62 196 PRO A CA 1
ATOM 1527 C C . PRO A 1 196 ? -17.006 1.722 4.558 1.00 94.62 196 PRO A C 1
ATOM 1529 O O . PRO A 1 196 ? -17.725 2.315 5.356 1.00 94.62 196 PRO A O 1
ATOM 1532 N N . LEU A 1 197 ? -15.962 0.990 4.959 1.00 94.88 197 LEU A N 1
ATOM 1533 C CA . LEU A 1 197 ? -15.549 0.851 6.356 1.00 94.88 197 LEU A CA 1
ATOM 1534 C C . LEU A 1 197 ? -14.553 1.939 6.786 1.00 94.88 197 LEU A C 1
ATOM 1536 O O . LEU A 1 197 ? -14.256 2.057 7.975 1.00 94.88 197 LEU A O 1
ATOM 1540 N N . VAL A 1 198 ? -14.021 2.720 5.842 1.00 92.75 198 VAL A N 1
ATOM 1541 C CA . VAL A 1 198 ? -13.083 3.811 6.122 1.00 92.75 198 VAL A CA 1
ATOM 1542 C C . VAL A 1 198 ? -13.848 4.976 6.746 1.00 92.75 198 VAL A C 1
ATOM 1544 O O . VAL A 1 198 ? -14.778 5.524 6.156 1.00 92.75 198 VAL A O 1
ATOM 1547 N N . ARG A 1 199 ? -13.456 5.372 7.958 1.00 91.00 199 ARG A N 1
ATOM 1548 C CA . ARG A 1 199 ? -14.074 6.471 8.703 1.00 91.00 199 ARG A CA 1
ATOM 1549 C C . ARG A 1 199 ? -13.201 7.701 8.569 1.00 91.00 199 ARG A C 1
ATOM 1551 O O . ARG A 1 199 ? -12.116 7.754 9.133 1.00 91.00 199 ARG A O 1
ATOM 1558 N N . HIS A 1 200 ? -13.678 8.709 7.857 1.00 84.81 200 HIS A N 1
ATOM 1559 C CA . HIS A 1 200 ? -13.002 9.999 7.820 1.00 84.81 200 HIS A CA 1
ATOM 1560 C C . HIS A 1 200 ? -13.436 10.875 9.001 1.00 84.81 200 HIS A C 1
ATOM 1562 O O . HIS A 1 200 ? -14.600 10.811 9.411 1.00 84.81 200 HIS A O 1
ATOM 1568 N N . PRO A 1 201 ? -12.535 11.701 9.558 1.00 77.00 201 PRO A N 1
ATOM 1569 C CA . PRO A 1 201 ? -12.912 12.692 10.557 1.00 77.00 201 PRO A CA 1
ATOM 1570 C C . PRO A 1 201 ? -13.998 13.624 9.994 1.00 77.00 201 PRO A C 1
ATOM 1572 O O . PRO A 1 201 ? -13.930 14.083 8.852 1.00 77.00 201 PRO A O 1
ATOM 1575 N N . ALA A 1 202 ? -15.030 13.886 10.794 1.00 63.97 202 ALA A N 1
ATOM 1576 C CA . ALA A 1 202 ? -16.165 14.701 10.383 1.00 63.97 202 ALA A CA 1
ATOM 1577 C C . ALA A 1 202 ? -15.797 16.197 10.365 1.00 63.97 202 ALA A C 1
ATOM 1579 O O . ALA A 1 202 ? -15.685 16.813 11.420 1.00 63.97 202 ALA A O 1
ATOM 1580 N N . GLY A 1 203 ? -15.676 16.801 9.176 1.00 57.25 203 GLY A N 1
ATOM 1581 C CA . GLY A 1 203 ? -15.602 18.265 9.007 1.00 57.25 203 GLY A CA 1
ATOM 1582 C C . GLY A 1 203 ? -14.348 18.934 9.601 1.00 57.25 203 GLY A C 1
ATOM 1583 O O . GLY A 1 203 ? -13.520 18.277 10.224 1.00 57.25 203 GLY A O 1
ATOM 1584 N N . PRO A 1 204 ? -14.123 20.242 9.362 1.00 46.41 204 PRO A N 1
ATOM 1585 C CA . PRO A 1 204 ? -12.796 20.830 9.496 1.00 46.41 204 PRO A CA 1
ATOM 1586 C C . PRO A 1 204 ? -12.345 20.880 10.958 1.00 46.41 204 PRO A C 1
ATOM 1588 O O . PRO A 1 204 ? -12.859 21.662 11.760 1.00 46.41 204 PRO A O 1
ATOM 1591 N N . VAL A 1 205 ? -11.306 20.111 11.287 1.00 48.12 205 VAL A N 1
ATOM 1592 C CA . VAL A 1 205 ? -10.502 20.364 12.483 1.00 48.12 205 VAL A CA 1
ATOM 1593 C C . VAL A 1 205 ? -9.909 21.759 12.318 1.00 48.12 205 VAL A C 1
ATOM 1595 O O . VAL A 1 205 ? -9.171 22.024 11.366 1.00 48.12 205 VAL A O 1
ATOM 1598 N N . ARG A 1 206 ? -10.279 22.679 13.218 1.00 38.81 206 ARG A N 1
ATOM 1599 C CA . ARG A 1 206 ? -9.709 24.027 13.276 1.00 38.81 206 ARG A CA 1
ATOM 1600 C C . ARG A 1 206 ? -8.191 23.889 13.301 1.00 38.81 206 ARG A C 1
ATOM 1602 O O . ARG A 1 206 ? -7.632 23.469 14.309 1.00 38.81 206 ARG A O 1
ATOM 1609 N N . VAL A 1 207 ? -7.529 24.263 12.207 1.00 43.62 207 VAL A N 1
ATOM 1610 C CA . VAL A 1 207 ? -6.087 24.500 12.220 1.00 43.62 207 VAL A CA 1
ATOM 1611 C C . VAL A 1 207 ? -5.885 25.579 13.271 1.00 43.62 207 VAL A C 1
ATOM 1613 O O . VAL A 1 207 ? -6.286 26.727 13.060 1.00 43.62 207 VAL A O 1
ATOM 1616 N N . SER A 1 208 ? -5.351 25.216 14.438 1.00 42.62 208 SER A N 1
ATOM 1617 C CA . SER A 1 208 ? -4.961 26.226 15.404 1.00 42.62 208 SER A CA 1
ATOM 1618 C C . SER A 1 208 ? -3.839 27.007 14.728 1.00 42.62 208 SER A C 1
ATOM 1620 O O . SER A 1 208 ? -2.715 26.538 14.546 1.00 42.62 208 SER A O 1
ATOM 1622 N N . ARG A 1 209 ? -4.177 28.200 14.233 1.00 39.12 209 ARG A N 1
ATOM 1623 C CA . ARG A 1 209 ? -3.171 29.199 13.909 1.00 39.12 209 ARG A CA 1
ATOM 1624 C C . ARG A 1 209 ? -2.455 29.436 15.229 1.00 39.12 209 ARG A C 1
ATOM 1626 O O . ARG A 1 209 ? -2.982 30.137 16.085 1.00 39.12 209 ARG A O 1
ATOM 1633 N N . ARG A 1 210 ? -1.284 28.823 15.420 1.00 40.16 210 ARG A N 1
ATOM 1634 C CA . ARG A 1 210 ? -0.313 29.366 16.365 1.00 40.16 210 ARG A CA 1
ATOM 1635 C C . ARG A 1 210 ? -0.080 30.792 15.894 1.00 40.16 210 ARG A C 1
ATOM 1637 O O . ARG A 1 210 ? 0.503 30.992 14.826 1.00 40.16 210 ARG A O 1
ATOM 1644 N N . SER A 1 211 ? -0.633 31.752 16.629 1.00 39.56 211 SER A N 1
ATOM 1645 C CA . SER A 1 211 ? -0.294 33.151 16.464 1.00 39.56 211 SER A CA 1
ATOM 1646 C C . SER A 1 211 ? 1.227 33.233 16.537 1.00 39.56 211 SER A C 1
ATOM 1648 O O . SER A 1 211 ? 1.860 32.817 17.508 1.00 39.56 211 SER A O 1
ATOM 1650 N N . ARG A 1 212 ? 1.836 33.680 15.440 1.00 44.12 212 ARG A N 1
ATOM 1651 C CA . ARG A 1 212 ? 3.148 34.304 15.518 1.00 44.12 212 ARG A CA 1
ATOM 1652 C C . ARG A 1 212 ? 2.895 35.679 16.115 1.00 44.12 212 ARG A C 1
ATOM 1654 O O . ARG A 1 212 ? 2.745 36.633 15.365 1.00 44.12 212 ARG A O 1
ATOM 1661 N N . ASP A 1 213 ? 2.826 35.737 17.435 1.00 40.62 213 ASP A N 1
ATOM 1662 C CA . ASP A 1 213 ? 3.092 36.979 18.143 1.00 40.62 213 ASP A CA 1
ATOM 1663 C C . ASP A 1 213 ? 4.603 37.000 18.401 1.00 40.62 213 ASP A C 1
ATOM 1665 O O . ASP A 1 213 ? 5.140 36.231 19.203 1.00 40.62 213 ASP A O 1
ATOM 1669 N N . ARG A 1 214 ? 5.294 37.800 17.587 1.00 44.69 214 ARG A N 1
ATOM 1670 C CA . ARG A 1 214 ? 6.552 38.453 17.945 1.00 44.69 214 ARG A CA 1
ATOM 1671 C C . ARG A 1 214 ? 6.247 39.929 18.106 1.00 44.69 214 ARG A C 1
ATOM 1673 O O . ARG A 1 214 ? 5.464 40.426 17.267 1.00 44.69 214 ARG A O 1
#

pLDDT: mean 81.9, std 18.34, range [28.64, 97.94]

Foldseek 3Di:
DDPDPPPQVLVVLVVVQVVVVPDDDPWDWDFFDLFPVRDTWTWIDRLQFKIFIVPFAAQVHDALFRFNQWTWGIAGPDDGWTKTFGHDPNDGGQQGFIKIADRVDPDPQRIATCANGNLRNLLQCLAEGPNCSVVLLVCLLVVNPVSQCSSQDPHHDPVQDPVSNVSSVVVCVVVVRDHDPPSSVRSNVRCVPCVVSGHRPPDDDPPPPPPPDD

Radius of gyration: 17.41 Å; chains: 1; bounding box: 43×64×42 Å

Secondary structure (DSSP, 8-state):
--------HHHHHHHHHHHHGGG-TT--EEEEEE-TTS-EEEEEE-SSS-EEEEEEE-TTSS-TTS-TTEEEEEE-SSSS-EEEEEPBTTB-STTSPEEEE-TT--SS--EEEEESSHHHHHHHHHHH-HHHHHHHHHHHHTT-HHHHHHHH-SS--TTS-HHHHHHHHHHHHHTT-PPPSSHHHHHHHHHHHHGGG-----S-----------

Sequence (214 aa):
MTKSRSRDLYGSLYLFFARGLGGVESSTIEFGRRHPEGVWVTRVETGCGMCLHRPPLGPEAVYTKHPANAVEFAQTGGDGVFYSFLEADGTWGDDSPVVVTFPAGFAAEPSWIAGSCLRDFLRLGRWVGFFSLGGLVVAAAAGDRDAIRALSAREHPEWVEAEQAQRLDRMAAEFKLEPLTNVAKRVVEWQERYRPLVRHPAGPVRVSRRSRDR